Protein AF-A0A2E7HXS3-F1 (afdb_monomer)

Nearest PDB structures (foldseek):
  4v12-assembly1_A-2  TM=7.040E-01  e=3.879E-16  Mycolicibacterium smegmatis
  1s9c-assembly3_F  TM=7.378E-01  e=1.423E-14  Homo sapiens
  1s9c-assembly5_I  TM=6.557E-01  e=1.015E-14  Homo sapiens
  3oml-assembly1_A  TM=7.079E-01  e=2.511E-13  Drosophila melanogaster
  4rlu-assembly1_A  TM=7.018E-01  e=3.260E-06  Mycobacterium tuberculosis H37Rv

Radius of gyration: 27.78 Å; Cα contacts (8 Å, |Δi|>4): 735; chains: 1; bounding box: 85×46×88 Å

Mean predicted aligned error: 10.84 Å

pLDDT: mean 82.09, std 20.56, range [31.19, 98.81]

Secondary structure (DSSP, 8-state):
-PPPPPPPPPPPPP------SSS-----------S----------------B--GGG--TT-B---EEEE--HHHHHHHHHHTT---GGGS--SS-PPPBPPGGGHHHHS---HHHHHHHTT-B-GGG-SSS-----EEEEEEEE-S--BTT-EEEEEEEEEEEEEETTEEEEEEEEEEE-TT--EEEEEEEEEEEE-TT-SPPPPPP-PPPPP-SS-TTS----PPP-GGG--TTPBP--EEEE--HHHHHHHHH--SSS---S--TTT-HHHHHTSSSSS-B--HHHHHHHHHHHHHHHS-HHHHHTT-EEEEEE-S--BTT-EEEEEEEEEEEEEETTEEEEEEEEEEEETTS-EEEEEEEEEE-

Sequence (368 aa):
MPLPIVPTPTKPTFISASSFSCGKIHLIIHEPLSLCNNSTITEVFIMSSENLWHYDKVQIGQEGPEVNVAITNDNISEYADICQNYDPRYTYSSSNTKLTAMPSMALSYAPLLRWEIAKQNGFIAYEDSQTMRKQTPFAKCEVKWQNPVISGDTIRSTRKVHDKYERRGSKFVTFEVASYNQNNLPVSTYYYTCIFEYSKGQRTQREFTESPAFQNPFPPVSSTTEKLNLDHLAPGSNMLPIAISESEEIILRHNDFRLAGGKRDSNIHVDEEFAKNNIFGTAVNSGPATLSYNAQMLERNFNIENIYNGGSLLMRAITPVNAGDRINISGTLKEVSTSNNITTYTGRISGENHLGDLVCLSDFIVSV

Foldseek 3Di:
DDDDDDDDDDDDFDWDWDDDDDDFTQTDGDDPDDDDDDPPRDRPPPPPPAQEPAQVNADFFQWFDKDKFAAALVLQLLVCVLLLNPDCLSDDDPDPDKGWHQQLCCCFRFPQPVQRSQVVVPHGYLCRDPPNRDDFAWFKKKKWFAAIDIHRWMKMKIKTFHDWDDDPNWTKTWMWMWIATPVRHTGMIMITMTTSGDPPPADDADPDDDFDDDDVSDPDQPPDLDAADPPPDFFFDKADKGKDAAALVSLVSVLPRHSDDDDDPDDLQNDQVSVCNHNHNGRFHGPSSVVSNVSVSCVRHDPVRQCNNTKMKMKGFDHTHDRRWIKMKIKGWHHWDDDPNKIKTWIKIWIATPVRDTGMIMIMITID

Solvent-accessible surface area (backbone atoms only — not comparable to full-atom values): 21186 Å² total; per-residue (Å²): 13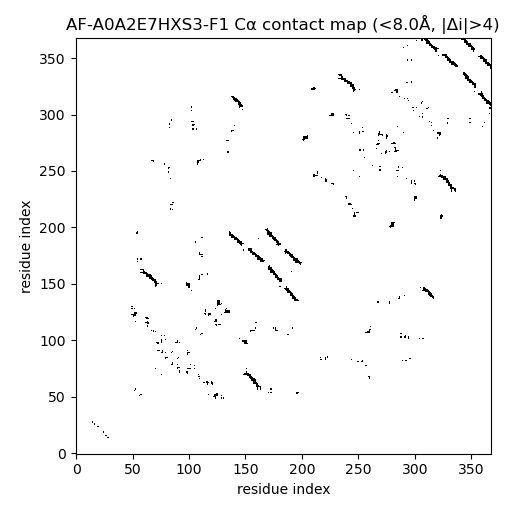6,83,83,86,83,82,86,79,83,81,80,83,85,82,84,80,86,80,86,91,71,81,100,67,82,83,82,79,82,84,75,88,85,71,97,69,97,69,87,76,80,77,83,79,79,76,74,77,75,76,54,57,52,45,72,90,70,60,50,73,68,48,43,32,72,74,45,76,24,79,39,39,54,65,62,39,27,52,50,26,56,59,65,64,48,78,56,69,77,45,53,87,57,98,58,95,70,73,32,62,50,60,82,50,48,51,58,41,54,43,52,77,59,64,51,47,23,25,45,70,70,73,22,39,27,40,74,70,37,91,87,67,57,42,85,58,49,75,42,35,38,36,41,36,26,55,33,80,52,42,37,75,38,38,30,40,21,46,34,29,32,62,44,76,50,74,56,92,77,19,33,36,40,28,29,38,34,42,28,22,38,81,83,68,48,61,26,38,40,34,39,44,27,28,35,72,42,70,63,76,65,61,50,82,61,74,81,90,56,84,51,60,79,86,51,89,80,49,86,74,48,63,86,69,83,72,58,56,70,71,94,78,64,46,61,68,39,72,52,68,62,48,54,50,74,38,24,62,67,49,34,42,47,57,70,67,63,63,68,61,79,81,90,73,98,70,48,48,48,79,26,53,74,62,5,50,76,41,56,58,40,41,44,34,51,53,63,70,58,59,45,32,54,57,41,47,45,48,53,46,40,44,60,63,69,30,40,21,56,64,7,35,41,38,40,33,64,71,38,86,48,37,45,36,37,40,33,44,37,40,36,35,32,66,40,65,49,76,56,96,91,34,38,38,42,30,33,39,38,40,28,31,33,81,84,72,48,60,29,33,44,27,42,38,40,37,40,84

Structure (mmCIF, N/CA/C/O backbone):
data_AF-A0A2E7HXS3-F1
#
_entry.id   AF-A0A2E7HXS3-F1
#
loop_
_atom_site.group_PDB
_atom_site.id
_atom_site.type_symbol
_atom_site.label_atom_id
_atom_site.label_alt_id
_atom_site.label_comp_id
_atom_site.label_asym_id
_atom_site.label_entity_id
_atom_site.label_seq_id
_atom_site.pdbx_PDB_ins_code
_atom_site.Cartn_x
_atom_site.Cartn_y
_atom_site.Cartn_z
_atom_site.occupancy
_atom_site.B_iso_or_equiv
_atom_site.auth_seq_id
_atom_site.auth_comp_id
_atom_site.auth_asym_id
_atom_site.auth_atom_id
_atom_site.pdbx_PDB_model_num
ATOM 1 N N . MET A 1 1 ? -63.326 -23.781 63.288 1.00 40.59 1 MET A N 1
ATOM 2 C CA . MET A 1 1 ? -62.248 -23.642 62.287 1.00 40.59 1 MET A CA 1
ATOM 3 C C . MET A 1 1 ? -62.543 -22.397 61.462 1.00 40.59 1 MET A C 1
ATOM 5 O O . MET A 1 1 ? -63.626 -22.359 60.889 1.00 40.59 1 MET A O 1
ATOM 9 N N . PRO A 1 2 ? -61.688 -21.361 61.475 1.00 35.81 2 PRO A N 1
ATOM 10 C CA . PRO A 1 2 ? -61.924 -20.124 60.738 1.00 35.81 2 PRO A CA 1
ATOM 11 C C . PRO A 1 2 ? -61.304 -20.163 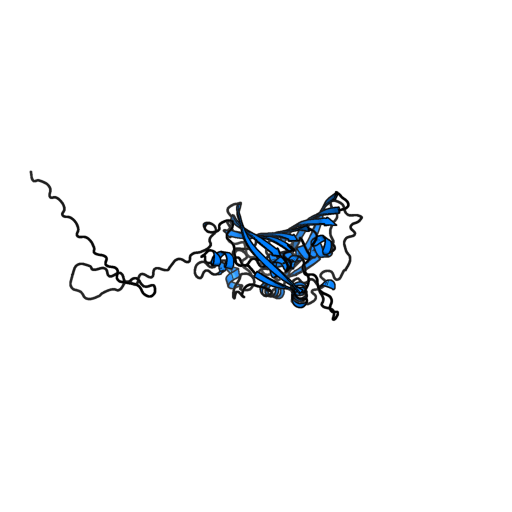59.330 1.00 35.81 2 PRO A C 1
ATOM 13 O O . PRO A 1 2 ? -60.263 -20.780 59.115 1.00 35.81 2 PRO A O 1
ATOM 16 N N . LEU A 1 3 ? -61.983 -19.507 58.385 1.00 35.69 3 LEU A N 1
ATOM 17 C CA . LEU A 1 3 ? -61.595 -19.327 56.980 1.00 35.69 3 LEU A CA 1
ATOM 18 C C . LEU A 1 3 ? -60.363 -18.403 56.838 1.00 35.69 3 LEU A C 1
ATOM 20 O O . LEU A 1 3 ? -60.262 -17.442 57.606 1.00 35.69 3 LEU A O 1
ATOM 24 N N . PRO A 1 4 ? -59.464 -18.612 55.853 1.00 37.16 4 PRO A N 1
ATOM 25 C CA . PRO A 1 4 ? -58.349 -17.704 55.602 1.00 37.16 4 PRO A CA 1
ATOM 26 C C . PRO A 1 4 ? -58.767 -16.480 54.776 1.00 37.16 4 PRO A C 1
ATOM 28 O O . PRO A 1 4 ? -59.542 -16.567 53.824 1.00 37.16 4 PRO A O 1
ATOM 31 N N . ILE A 1 5 ? -58.196 -15.344 55.168 1.00 42.00 5 ILE A N 1
ATOM 32 C CA . ILE A 1 5 ? -58.382 -13.997 54.628 1.00 42.00 5 ILE A CA 1
ATOM 33 C C . ILE A 1 5 ? -57.650 -13.855 53.282 1.00 42.00 5 ILE A C 1
ATOM 35 O O . ILE A 1 5 ? -56.490 -14.240 53.149 1.00 42.00 5 ILE A O 1
ATOM 39 N N . VAL A 1 6 ? -58.338 -13.275 52.297 1.00 37.19 6 VAL A N 1
ATOM 40 C CA . VAL A 1 6 ? -57.821 -12.909 50.966 1.00 37.19 6 VAL A CA 1
ATOM 41 C C . VAL A 1 6 ? -56.951 -11.642 51.073 1.00 37.19 6 VAL A C 1
ATOM 43 O O . VAL A 1 6 ? -57.390 -10.687 51.717 1.00 37.19 6 VAL A O 1
ATOM 46 N N . PRO A 1 7 ? -55.760 -11.568 50.445 1.00 35.31 7 PRO A N 1
ATOM 47 C CA . PRO A 1 7 ? -54.982 -10.335 50.397 1.00 35.31 7 PRO A CA 1
ATOM 48 C C . PRO A 1 7 ? -55.584 -9.333 49.401 1.00 35.31 7 PRO A C 1
ATOM 50 O O . PRO A 1 7 ? -55.913 -9.668 48.263 1.00 35.31 7 PRO A O 1
ATOM 53 N N . THR A 1 8 ? -55.724 -8.088 49.849 1.00 37.06 8 THR A N 1
ATOM 54 C CA . THR A 1 8 ? -56.161 -6.927 49.066 1.00 37.06 8 THR A CA 1
ATOM 55 C C . THR A 1 8 ? -55.119 -6.516 48.012 1.00 37.06 8 THR A C 1
ATOM 57 O O . THR A 1 8 ? -53.919 -6.662 48.244 1.00 37.06 8 THR A O 1
ATOM 60 N N . PRO A 1 9 ? -55.546 -5.969 46.856 1.00 34.16 9 PRO A N 1
ATOM 61 C CA . PRO A 1 9 ? -54.642 -5.591 45.774 1.00 34.16 9 PRO A CA 1
ATOM 62 C C . PRO A 1 9 ? -53.833 -4.333 46.121 1.00 34.16 9 PRO A C 1
ATOM 64 O O . PRO A 1 9 ? -54.366 -3.341 46.626 1.00 34.16 9 PRO A O 1
ATOM 67 N N . THR A 1 10 ? -52.538 -4.363 45.811 1.00 39.75 10 THR A N 1
ATOM 68 C CA . THR A 1 10 ? -51.634 -3.209 45.831 1.00 39.75 10 THR A CA 1
ATOM 69 C C . THR A 1 10 ? -52.093 -2.153 44.820 1.00 39.75 10 THR A C 1
ATOM 71 O O . THR A 1 10 ? -52.401 -2.459 43.669 1.00 39.75 10 THR A O 1
ATOM 74 N N . LYS A 1 11 ? -52.169 -0.889 45.262 1.00 35.44 11 LYS A N 1
ATOM 75 C CA . LYS A 1 11 ? -52.510 0.260 44.405 1.00 35.44 11 LYS A CA 1
ATOM 76 C C . LYS A 1 11 ? -51.459 0.444 43.294 1.00 35.44 11 LYS A C 1
ATOM 78 O O . LYS A 1 11 ? -50.277 0.241 43.561 1.00 35.44 11 LYS A O 1
ATOM 83 N N . PRO A 1 12 ? -51.858 0.879 42.085 1.00 31.19 12 PRO A N 1
ATOM 84 C CA . PRO A 1 12 ? -50.928 1.122 40.989 1.00 31.19 12 PRO A CA 1
ATOM 85 C C . PRO A 1 12 ? -50.092 2.385 41.236 1.00 31.19 12 PRO A C 1
ATOM 87 O O . PRO A 1 12 ? -50.622 3.437 41.601 1.00 31.19 12 PRO A O 1
ATOM 90 N N . THR A 1 13 ? -48.785 2.284 41.001 1.00 39.59 13 THR A N 1
ATOM 91 C CA . THR A 1 13 ? -47.864 3.422 40.915 1.00 39.59 13 THR A CA 1
ATOM 92 C C . THR A 1 13 ? -48.173 4.206 39.640 1.00 39.59 13 THR A C 1
ATOM 94 O O . THR A 1 13 ? -48.056 3.671 38.539 1.00 39.59 13 THR A O 1
ATOM 97 N N . PHE A 1 14 ? -48.586 5.467 39.768 1.00 34.38 14 PHE A N 1
ATOM 98 C CA . PHE A 1 14 ? -48.772 6.349 38.616 1.00 34.38 14 PHE A CA 1
ATOM 99 C C . PHE A 1 14 ? -47.419 6.924 38.185 1.00 34.38 14 PHE A C 1
ATOM 101 O O . PHE A 1 14 ? -46.774 7.638 38.947 1.00 34.38 14 PHE A O 1
ATOM 108 N N . ILE A 1 15 ? -47.006 6.622 36.953 1.00 39.41 15 ILE A N 1
ATOM 109 C CA . ILE A 1 15 ? -45.881 7.275 36.277 1.00 39.41 15 ILE A CA 1
ATOM 110 C C . ILE A 1 15 ? -46.490 8.277 35.297 1.00 39.41 15 ILE A C 1
ATOM 112 O O . ILE A 1 15 ? -47.120 7.873 34.321 1.00 39.41 15 ILE A O 1
ATOM 116 N N . SER A 1 16 ? -46.326 9.576 35.542 1.00 35.50 16 SER A N 1
ATOM 117 C CA . SER A 1 16 ? -46.636 10.606 34.546 1.00 35.50 16 SER A CA 1
ATOM 118 C C . SER A 1 16 ? -45.334 11.164 33.984 1.00 35.50 16 SER A C 1
ATOM 120 O O . SER A 1 16 ? -44.533 11.727 34.726 1.00 35.50 16 SER A O 1
ATOM 122 N N . ALA A 1 17 ? -45.130 11.028 32.675 1.00 36.06 17 ALA A N 1
ATOM 123 C CA . ALA A 1 17 ? -44.043 11.692 31.965 1.00 36.06 17 ALA A CA 1
ATOM 124 C C . ALA A 1 17 ? -44.552 13.023 31.388 1.00 36.06 17 ALA A C 1
ATOM 126 O O . ALA A 1 17 ? -45.549 13.039 30.664 1.00 36.06 17 ALA A O 1
ATOM 127 N N . SER A 1 18 ? -43.863 14.126 31.683 1.00 34.56 18 SER A N 1
ATOM 128 C CA . SER A 1 18 ? -44.070 15.418 31.018 1.00 34.56 18 SER A CA 1
ATOM 129 C C . SER A 1 18 ? -42.871 15.773 30.131 1.00 34.56 18 SER A C 1
ATOM 131 O O . SER A 1 18 ? -41.755 15.318 30.360 1.00 34.56 18 SER A O 1
ATOM 133 N N . SER A 1 19 ? -43.151 16.544 29.082 1.00 34.22 19 SER A N 1
ATOM 134 C CA . SER A 1 19 ? -42.438 16.668 27.803 1.00 34.22 19 SER A CA 1
ATOM 135 C C . SER A 1 19 ? -40.986 17.179 27.794 1.00 34.22 19 SER A C 1
ATOM 137 O O . SER A 1 19 ? -40.519 17.870 28.692 1.00 34.22 19 SER A O 1
ATOM 139 N N . PHE A 1 20 ? -40.346 16.869 26.660 1.00 45.34 20 PHE A N 1
ATOM 140 C CA . PHE A 1 20 ? -38.962 17.066 26.224 1.00 45.34 20 PHE A CA 1
ATOM 141 C C . PHE A 1 20 ? -38.471 18.521 26.108 1.00 45.34 20 PHE A C 1
ATOM 143 O O . PHE A 1 20 ? -39.049 19.318 25.374 1.00 45.34 20 PHE A O 1
ATOM 150 N N . SER A 1 21 ? -37.276 18.783 26.650 1.00 33.00 21 SER A N 1
ATOM 151 C CA . SER A 1 21 ? -36.180 19.437 25.916 1.00 33.00 21 SER A CA 1
ATOM 152 C C . SER A 1 21 ? -34.837 19.092 26.585 1.00 33.00 21 SER A C 1
ATOM 154 O O . SER A 1 21 ? -34.757 19.049 27.808 1.00 33.00 21 SER A O 1
ATOM 156 N N . CYS A 1 22 ? -33.801 18.827 25.784 1.00 37.03 22 CYS A N 1
ATOM 157 C CA . CYS A 1 22 ? -32.411 18.613 26.215 1.00 37.03 22 CYS A CA 1
ATOM 158 C C . CYS A 1 22 ? -32.168 17.451 27.207 1.00 37.03 22 CYS A C 1
ATOM 160 O O . CYS A 1 22 ? -31.890 17.677 28.378 1.00 37.03 22 CYS A O 1
ATOM 162 N N . GLY A 1 23 ? -32.241 16.200 26.729 1.00 36.00 23 GLY A N 1
ATOM 163 C CA . GLY A 1 23 ? -31.529 15.036 27.298 1.00 36.00 23 GLY A CA 1
ATOM 164 C C . GLY A 1 23 ? -31.772 14.627 28.763 1.00 36.00 23 GLY A C 1
ATOM 165 O O . GLY A 1 23 ? -31.224 13.615 29.188 1.00 36.00 23 GLY A O 1
ATOM 166 N N . LYS A 1 24 ? -32.577 15.354 29.542 1.00 35.50 24 LYS A N 1
ATOM 167 C CA . LYS A 1 24 ? -32.881 15.059 30.945 1.00 35.50 24 LYS A CA 1
ATOM 168 C C . LYS A 1 24 ? -34.311 14.546 31.065 1.00 35.50 24 LYS A C 1
ATOM 170 O O . LYS A 1 24 ? -35.262 15.256 30.751 1.00 35.50 24 LYS A O 1
ATOM 175 N N . ILE A 1 25 ? -34.464 13.312 31.540 1.00 41.56 25 ILE A N 1
ATOM 176 C CA . ILE A 1 25 ? -35.756 12.780 31.982 1.00 41.56 25 ILE A CA 1
ATOM 177 C C . ILE A 1 25 ? -35.842 13.014 33.489 1.00 41.56 25 ILE A C 1
ATOM 179 O O . ILE A 1 25 ? -35.049 12.465 34.252 1.00 41.56 25 ILE A O 1
ATOM 183 N N . HIS A 1 26 ? -36.798 13.830 33.927 1.00 40.25 26 HIS A N 1
ATOM 184 C CA . HIS A 1 26 ? -37.120 13.969 35.344 1.00 40.25 26 HIS A CA 1
ATOM 185 C C . HIS A 1 26 ? -38.140 12.897 35.736 1.00 40.25 26 HIS A C 1
ATOM 187 O O . HIS A 1 26 ? -39.319 12.994 35.406 1.00 40.25 26 HIS A O 1
ATOM 193 N N . LEU A 1 27 ? -37.676 11.856 36.427 1.00 39.38 27 LEU A N 1
ATOM 194 C CA . LEU A 1 27 ? -38.540 10.876 37.081 1.00 39.38 27 LEU A CA 1
ATOM 195 C C . LEU A 1 27 ? -38.911 11.402 38.470 1.00 39.38 27 LEU A C 1
ATOM 197 O O . LEU A 1 27 ? -38.061 11.485 39.353 1.00 39.38 27 LEU A O 1
ATOM 201 N N . ILE A 1 28 ? -40.180 11.764 38.658 1.00 43.31 28 ILE A N 1
ATOM 202 C CA . ILE A 1 28 ? -40.734 12.105 39.972 1.00 43.31 28 ILE A CA 1
ATOM 203 C C . ILE A 1 28 ? -41.373 10.835 40.537 1.00 43.31 28 ILE A C 1
ATOM 205 O O . ILE A 1 28 ? -42.396 10.373 40.036 1.00 43.31 28 ILE A O 1
ATOM 209 N N . ILE A 1 29 ? -40.756 10.255 41.565 1.00 42.59 29 ILE A N 1
ATOM 210 C CA . ILE A 1 29 ? -41.321 9.127 42.311 1.00 42.59 29 ILE A CA 1
ATOM 211 C C . ILE A 1 29 ? -42.082 9.710 43.505 1.00 42.59 29 ILE A C 1
ATOM 213 O O . ILE A 1 29 ? -41.482 10.314 44.392 1.00 42.59 29 ILE A O 1
ATOM 217 N N . HIS A 1 30 ? -43.406 9.559 43.525 1.00 35.97 30 HIS A N 1
ATOM 218 C CA . HIS A 1 30 ? -44.221 9.926 44.683 1.00 35.97 30 HIS A CA 1
ATOM 219 C C . HIS A 1 30 ? -44.299 8.746 45.656 1.00 35.97 30 HIS A C 1
ATOM 221 O O . HIS A 1 30 ? -45.044 7.795 45.418 1.00 35.97 30 HIS A O 1
ATOM 227 N N . GLU A 1 31 ? -43.557 8.807 46.762 1.00 35.00 31 GLU A N 1
ATOM 228 C CA . GLU A 1 31 ? -43.819 7.934 47.910 1.00 35.00 31 GLU A CA 1
ATOM 229 C C . GLU A 1 31 ? -45.026 8.441 48.723 1.00 35.00 31 GLU A C 1
ATOM 231 O O . GLU A 1 31 ? -45.253 9.654 48.820 1.00 35.00 31 GLU A O 1
ATOM 236 N N . PRO A 1 32 ? -45.837 7.544 49.314 1.00 34.69 32 PRO A N 1
ATOM 237 C CA . PRO A 1 32 ? -46.983 7.943 50.113 1.00 34.69 32 PRO A CA 1
ATOM 238 C C . PRO A 1 32 ? -46.535 8.548 51.454 1.00 34.69 32 PRO A C 1
ATOM 240 O O . PRO A 1 32 ? -46.142 7.837 52.371 1.00 34.69 32 PRO A O 1
ATOM 243 N N . LEU A 1 33 ? -46.631 9.880 51.528 1.00 40.59 33 LEU A N 1
ATOM 244 C CA . LEU A 1 33 ? -46.766 10.749 52.708 1.00 40.59 33 LEU A CA 1
ATOM 245 C C . LEU A 1 33 ? -46.368 10.131 54.066 1.00 40.59 33 LEU A C 1
ATOM 247 O O . LEU A 1 33 ? -47.213 9.643 54.816 1.00 40.59 33 LEU A O 1
ATOM 251 N N . SER A 1 34 ? -45.103 10.315 54.449 1.00 34.53 34 SER A N 1
ATOM 252 C CA . SER A 1 34 ? -44.744 10.533 55.852 1.00 34.53 34 SER A CA 1
ATOM 253 C C . SER A 1 34 ? -43.893 11.801 55.956 1.00 34.53 34 SER A C 1
ATOM 255 O O . SER A 1 34 ? -43.045 12.075 55.109 1.00 34.53 34 SER A O 1
ATOM 257 N N . LEU A 1 35 ? -44.227 12.632 56.939 1.00 39.34 35 LEU A N 1
ATOM 258 C CA . LEU A 1 35 ? -43.672 13.958 57.184 1.00 39.34 35 LEU A CA 1
ATOM 259 C C . LEU A 1 35 ? -42.157 13.896 57.414 1.00 39.34 35 LEU A C 1
ATOM 261 O O . LEU A 1 35 ? -41.735 13.568 58.513 1.00 39.34 35 LEU A O 1
ATOM 265 N N . CYS A 1 36 ? -41.373 14.260 56.400 1.00 33.09 36 CYS A N 1
ATOM 266 C CA . CYS A 1 36 ? -40.042 14.859 56.516 1.00 33.09 36 CYS A CA 1
ATOM 267 C C . CYS A 1 36 ? -39.650 15.419 55.140 1.00 33.09 36 CYS A C 1
ATOM 269 O O . CYS A 1 36 ? -39.460 14.675 54.181 1.00 33.09 36 CYS A O 1
ATOM 271 N N . ASN A 1 37 ? -39.558 16.746 55.033 1.00 42.72 37 ASN A N 1
ATOM 272 C CA . ASN A 1 37 ? -39.066 17.432 53.841 1.00 42.72 37 ASN A CA 1
ATOM 273 C C . ASN A 1 37 ? -37.595 17.070 53.610 1.00 42.72 37 ASN A C 1
ATOM 275 O O . ASN A 1 37 ? -36.734 17.570 54.326 1.00 42.72 37 ASN A O 1
ATOM 279 N N . ASN A 1 38 ? -37.321 16.242 52.605 1.00 35.75 38 ASN A N 1
ATOM 280 C CA . ASN A 1 38 ? -36.080 16.270 51.835 1.00 35.75 38 ASN A CA 1
ATOM 281 C C . ASN A 1 38 ? -36.299 15.512 50.524 1.00 35.75 38 ASN A C 1
ATOM 283 O O . ASN A 1 38 ? -36.107 14.302 50.439 1.00 35.75 38 ASN A O 1
ATOM 287 N N . SER A 1 39 ? -36.712 16.236 49.486 1.00 39.28 39 SER A N 1
ATOM 288 C CA . SER A 1 39 ? -36.775 15.720 48.120 1.00 39.28 39 SER A CA 1
ATOM 289 C C . SER A 1 39 ? -35.350 15.443 47.638 1.00 39.28 39 SER A C 1
ATOM 291 O O . SER A 1 39 ? -34.652 16.349 47.188 1.00 39.28 39 SER A O 1
ATOM 293 N N . THR A 1 40 ? -34.875 14.205 47.769 1.00 38.62 40 THR A N 1
ATOM 294 C CA . THR A 1 40 ? -33.602 13.802 47.166 1.00 38.62 40 THR A CA 1
ATOM 295 C C . THR A 1 40 ? -33.832 13.609 45.670 1.00 38.62 40 THR A C 1
ATOM 297 O O . THR A 1 40 ? -34.415 12.617 45.244 1.00 38.62 40 THR A O 1
ATOM 300 N N . ILE A 1 41 ? -33.414 14.585 44.862 1.00 45.78 41 ILE A N 1
ATOM 301 C CA . ILE A 1 41 ? -33.366 14.436 43.406 1.00 45.78 41 ILE A CA 1
ATOM 302 C C . ILE A 1 41 ? -32.218 13.475 43.101 1.00 45.78 41 ILE A C 1
ATOM 304 O O . ILE A 1 41 ? -31.049 13.847 43.174 1.00 45.78 41 ILE A O 1
ATOM 308 N N . THR A 1 42 ? -32.537 12.222 42.790 1.00 40.34 42 THR A N 1
ATOM 309 C CA . THR A 1 42 ? -31.560 11.286 42.233 1.00 40.34 42 THR A CA 1
ATOM 310 C C . THR A 1 42 ? -31.440 11.580 40.738 1.00 40.34 42 THR A C 1
ATOM 312 O O . THR A 1 42 ? -32.285 11.164 39.947 1.00 40.34 42 THR A O 1
ATOM 315 N N . GLU A 1 43 ? -30.420 12.341 40.331 1.00 41.44 43 GLU A N 1
ATOM 316 C CA . GLU A 1 43 ? -30.063 12.452 38.912 1.00 41.44 43 GLU A CA 1
ATOM 317 C C . GLU A 1 43 ? -29.525 11.092 38.442 1.00 41.44 43 GLU A C 1
ATOM 319 O O . GLU A 1 43 ? -28.368 10.741 38.665 1.00 41.44 43 GLU A O 1
ATOM 324 N N . VAL A 1 44 ? -30.378 10.296 37.795 1.00 44.59 44 VAL A N 1
ATOM 325 C CA . VAL A 1 44 ? -29.938 9.117 37.046 1.00 44.59 44 VAL A CA 1
ATOM 326 C C . VAL A 1 44 ? -29.317 9.621 35.746 1.00 44.59 44 VAL A C 1
ATOM 328 O O . VAL A 1 44 ? -30.020 9.908 34.776 1.00 44.59 44 VAL A O 1
ATOM 331 N N . PHE A 1 45 ? -27.991 9.757 35.724 1.00 41.59 45 PHE A N 1
ATOM 332 C CA . PHE A 1 45 ? -27.247 9.932 34.481 1.00 41.59 45 PHE A CA 1
ATOM 333 C C . PHE A 1 45 ? -27.358 8.635 33.673 1.00 41.59 45 PHE A C 1
ATOM 335 O O . PHE A 1 45 ? -26.615 7.679 33.889 1.00 41.59 45 PHE A O 1
ATOM 342 N N . ILE A 1 46 ? -28.300 8.587 32.731 1.00 46.69 46 ILE A N 1
ATOM 343 C CA . ILE A 1 46 ? -28.259 7.588 31.666 1.00 46.69 46 ILE A CA 1
ATOM 344 C C . ILE A 1 46 ? -27.110 8.018 30.757 1.00 46.69 46 ILE A C 1
ATOM 346 O O . ILE A 1 46 ? -27.286 8.856 29.874 1.00 46.69 46 ILE A O 1
ATOM 350 N N . MET A 1 47 ? -25.910 7.485 30.999 1.00 48.47 47 MET A N 1
ATOM 351 C CA . MET A 1 47 ? -24.849 7.533 29.999 1.00 48.47 47 MET A CA 1
ATOM 352 C C . MET A 1 47 ? -25.401 6.860 28.743 1.00 48.47 47 MET A C 1
ATOM 354 O O . MET A 1 47 ? -25.602 5.646 28.727 1.00 48.47 47 MET A O 1
ATOM 358 N N . SER A 1 48 ? -25.695 7.637 27.700 1.00 57.34 48 SER A N 1
ATOM 359 C CA . SER A 1 48 ? -26.003 7.061 26.397 1.00 57.34 48 SER A CA 1
ATOM 360 C C . SER A 1 48 ? -24.773 6.272 25.958 1.00 57.34 48 SER A C 1
ATOM 362 O O . SER A 1 48 ? -23.727 6.865 25.692 1.00 57.34 48 SER A O 1
ATOM 364 N N . SER A 1 49 ? -24.870 4.944 25.932 1.00 79.12 49 SER A N 1
ATOM 365 C CA . SER A 1 49 ? -23.789 4.101 25.429 1.00 79.12 49 SER A CA 1
ATOM 366 C C . SER A 1 49 ? -23.511 4.488 23.979 1.00 79.12 49 SER A C 1
ATOM 368 O O . SER A 1 49 ? -24.432 4.463 23.157 1.00 79.12 49 SER A O 1
ATOM 370 N N . GLU A 1 50 ? -22.269 4.859 23.670 1.00 89.00 50 GLU A N 1
ATOM 371 C CA . GLU A 1 50 ? -21.839 5.157 22.303 1.00 89.00 50 GLU A CA 1
ATOM 372 C C . GLU A 1 50 ? -22.256 4.014 21.361 1.00 89.00 50 GLU A C 1
ATOM 374 O O . GLU A 1 50 ? -22.073 2.836 21.683 1.00 89.00 50 GLU A O 1
ATOM 379 N N . ASN A 1 51 ? -22.816 4.337 20.188 1.00 93.88 51 ASN A N 1
ATOM 380 C CA . ASN A 1 51 ? -23.171 3.324 19.189 1.00 93.88 51 ASN A CA 1
ATOM 381 C C . ASN A 1 51 ? -21.907 2.847 18.459 1.00 93.88 51 ASN A C 1
ATOM 383 O O . ASN A 1 51 ? -21.643 3.223 17.318 1.00 93.88 51 ASN A O 1
ATOM 387 N N . LEU A 1 52 ? -21.077 2.076 19.156 1.00 93.62 52 LEU A N 1
ATOM 388 C CA . LEU A 1 52 ? -19.759 1.679 18.678 1.00 93.62 52 LEU A CA 1
ATOM 389 C C . LEU A 1 52 ? -19.838 0.697 17.516 1.00 93.62 52 LEU A C 1
ATOM 391 O O . LEU A 1 52 ? -20.568 -0.297 17.564 1.00 93.62 52 LEU A O 1
ATOM 395 N N . TRP A 1 53 ? -18.976 0.911 16.527 1.00 95.31 53 TRP A N 1
ATOM 396 C CA . TRP A 1 53 ? -18.775 0.014 15.396 1.00 95.31 53 TRP A CA 1
ATOM 397 C C . TRP A 1 53 ? -17.872 -1.170 15.770 1.00 95.31 53 TRP A C 1
ATOM 399 O O . TRP A 1 53 ? -16.779 -1.362 15.237 1.00 95.31 53 TRP A O 1
ATOM 409 N N . HIS A 1 54 ? -18.317 -1.952 16.753 1.00 93.06 54 HIS A N 1
ATOM 410 C CA . HIS A 1 54 ? -17.667 -3.200 17.137 1.00 93.06 54 HIS A CA 1
ATOM 411 C C . HIS A 1 54 ? -17.873 -4.271 16.069 1.00 93.06 54 HIS A C 1
ATOM 413 O O . HIS A 1 54 ? -18.744 -4.141 15.20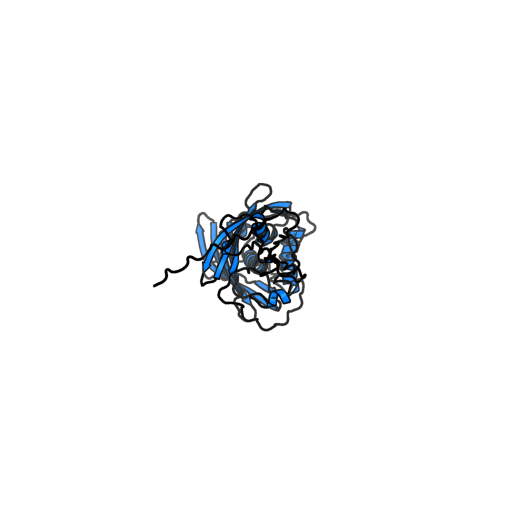6 1.00 93.06 54 HIS A O 1
ATOM 419 N N . TYR A 1 55 ? -17.082 -5.346 16.140 1.00 94.56 55 TYR A N 1
ATOM 420 C CA . TYR A 1 55 ? -17.050 -6.372 15.102 1.00 94.56 55 TYR A CA 1
ATOM 421 C C . TYR A 1 55 ? -18.450 -6.855 14.711 1.00 94.56 55 TYR A C 1
ATOM 423 O O . TYR A 1 55 ? -18.754 -6.906 13.527 1.00 94.56 55 TYR A O 1
ATOM 431 N N . ASP A 1 56 ? -19.345 -7.118 15.662 1.00 95.12 56 ASP A N 1
ATOM 432 C CA . ASP A 1 56 ? -20.693 -7.632 15.376 1.00 95.12 56 ASP A CA 1
ATOM 433 C C . ASP A 1 56 ? -21.592 -6.644 14.608 1.00 95.12 56 ASP A C 1
ATOM 435 O O . ASP A 1 56 ? -22.491 -7.078 13.889 1.00 95.12 56 ASP A O 1
ATOM 439 N N . LYS A 1 57 ? -21.320 -5.334 14.681 1.00 96.19 57 LYS A N 1
ATOM 440 C CA . LYS A 1 57 ? -22.032 -4.282 13.925 1.00 96.19 57 LYS A CA 1
ATOM 441 C C . LYS A 1 57 ? -21.456 -4.025 12.537 1.00 96.19 57 LYS A C 1
ATOM 443 O O . LYS A 1 57 ? -22.117 -3.395 11.712 1.00 96.19 57 LYS A O 1
ATOM 448 N N . VAL A 1 58 ? -20.248 -4.514 12.271 1.00 97.62 58 VAL A N 1
ATOM 449 C CA . VAL A 1 58 ? -19.659 -4.476 10.934 1.00 97.62 58 VAL A CA 1
ATOM 450 C C . VAL A 1 58 ? -20.423 -5.438 10.031 1.00 97.62 58 VAL A C 1
ATOM 452 O O . VAL A 1 58 ? -20.536 -6.632 10.335 1.00 97.62 58 VAL A O 1
ATOM 455 N N . GLN A 1 59 ? -20.913 -4.925 8.909 1.00 98.06 59 GLN A N 1
ATOM 456 C CA . GLN A 1 59 ? -21.622 -5.687 7.886 1.00 98.06 59 GLN A CA 1
ATOM 457 C C . GLN A 1 59 ? -20.928 -5.515 6.537 1.00 98.06 59 GLN A C 1
ATOM 459 O O . GLN A 1 59 ? -20.520 -4.410 6.179 1.00 98.06 59 GLN A O 1
ATOM 464 N N . ILE A 1 60 ? -20.801 -6.615 5.792 1.00 98.62 60 ILE A N 1
ATOM 465 C CA . ILE A 1 60 ? -20.303 -6.588 4.413 1.00 98.62 60 ILE A CA 1
ATOM 466 C C . ILE A 1 60 ? -21.201 -5.663 3.589 1.00 98.62 60 ILE A C 1
ATOM 468 O O . ILE A 1 60 ? -22.424 -5.712 3.708 1.00 98.62 60 ILE A O 1
ATOM 472 N N . GLY A 1 61 ? -20.580 -4.809 2.778 1.00 98.38 61 GLY A N 1
ATOM 473 C CA . GLY A 1 61 ? -21.265 -3.810 1.966 1.00 98.38 61 GLY A CA 1
ATOM 474 C C . GLY A 1 61 ? -21.499 -2.464 2.651 1.00 98.38 61 GLY A C 1
ATOM 475 O O . GLY A 1 61 ? -21.967 -1.559 1.980 1.00 98.38 61 GLY A O 1
ATOM 476 N N . GLN A 1 62 ? -21.157 -2.273 3.933 1.00 98.62 62 GLN A N 1
ATOM 477 C CA . GLN A 1 62 ? -21.166 -0.928 4.528 1.00 98.62 62 GLN A CA 1
ATOM 478 C C . GLN A 1 62 ? -20.150 -0.032 3.813 1.00 98.62 62 GLN A C 1
ATOM 480 O O . GLN A 1 62 ? -18.962 -0.362 3.763 1.00 98.62 62 GLN A O 1
ATOM 485 N N . GLU A 1 63 ? -20.618 1.093 3.278 1.00 98.25 63 GLU A N 1
ATOM 486 C CA . GLU A 1 63 ? -19.823 2.014 2.459 1.00 98.25 63 GLU A CA 1
ATOM 487 C C . GLU A 1 63 ? -19.521 3.316 3.203 1.00 98.25 63 GLU A C 1
ATOM 489 O O . GLU A 1 63 ? -20.273 3.739 4.085 1.00 98.25 63 GLU A O 1
ATOM 494 N N . GLY A 1 64 ? -18.398 3.934 2.850 1.00 96.81 64 GLY A N 1
ATOM 495 C CA . GLY A 1 64 ? -18.054 5.296 3.255 1.00 96.81 64 GLY A CA 1
ATOM 496 C C . GLY A 1 64 ? -18.190 6.279 2.091 1.00 96.81 64 GLY A C 1
ATOM 497 O O . GLY A 1 64 ? -18.447 5.866 0.958 1.00 96.81 64 GLY A O 1
ATOM 498 N N . PRO A 1 65 ? -17.962 7.576 2.339 1.00 96.12 65 PRO A N 1
ATOM 499 C CA . PRO A 1 65 ? -18.133 8.602 1.326 1.00 96.12 65 PRO A CA 1
ATOM 500 C C . PRO A 1 65 ? -17.069 8.472 0.234 1.00 96.12 65 PRO A C 1
ATOM 502 O O . PRO A 1 65 ? -15.984 7.915 0.442 1.00 96.12 65 PRO A O 1
ATOM 505 N N . GLU A 1 66 ? -17.362 9.007 -0.947 1.00 96.88 66 GLU A N 1
ATOM 506 C CA . GLU A 1 66 ? -16.347 9.165 -1.984 1.00 96.88 66 GLU A CA 1
ATOM 507 C C . GLU A 1 66 ? -15.310 10.222 -1.589 1.00 96.88 66 GLU A C 1
ATOM 509 O O . GLU A 1 66 ? -15.587 11.160 -0.843 1.00 96.88 66 GLU A O 1
ATOM 514 N N . VAL A 1 67 ? -14.098 10.071 -2.118 1.00 97.00 67 VAL A N 1
ATOM 515 C CA . VAL A 1 67 ? -12.995 11.018 -1.927 1.00 97.00 67 VAL A CA 1
ATOM 516 C C . VAL A 1 67 ? -12.376 11.293 -3.280 1.00 97.00 67 VAL A C 1
ATOM 518 O O . VAL A 1 67 ? -12.111 10.355 -4.030 1.00 97.00 67 VAL A O 1
ATOM 521 N N . ASN A 1 68 ? -12.117 12.568 -3.550 1.00 97.88 68 ASN A N 1
ATOM 522 C CA . ASN A 1 68 ? -11.427 13.034 -4.742 1.00 97.88 68 ASN A CA 1
ATOM 523 C C . ASN A 1 68 ? -10.104 13.679 -4.326 1.00 97.88 68 ASN A C 1
ATOM 525 O O . ASN A 1 68 ? -10.095 14.535 -3.441 1.00 97.88 68 ASN A O 1
ATOM 529 N N . VAL A 1 69 ? -9.005 13.274 -4.957 1.00 98.44 69 VAL A N 1
ATOM 530 C CA . VAL A 1 69 ? -7.656 13.788 -4.688 1.00 98.44 69 VAL A CA 1
ATOM 531 C C . VAL A 1 69 ? -7.013 14.229 -5.995 1.00 98.44 69 VAL A C 1
ATOM 533 O O . VAL A 1 69 ? -6.929 13.444 -6.936 1.00 98.44 69 VAL A O 1
ATOM 536 N N . ALA A 1 70 ? -6.529 15.470 -6.049 1.00 98.31 70 ALA A N 1
ATOM 537 C CA . ALA A 1 70 ? -5.702 15.946 -7.153 1.00 98.31 70 ALA A CA 1
ATOM 538 C C . ALA A 1 70 ? -4.247 15.490 -6.965 1.00 98.31 70 ALA A C 1
ATOM 540 O O . ALA A 1 70 ? -3.659 15.672 -5.897 1.00 98.31 70 ALA A O 1
ATOM 541 N N . ILE A 1 71 ? -3.654 14.915 -8.008 1.00 98.38 71 ILE A N 1
ATOM 542 C CA . ILE A 1 71 ? -2.271 14.434 -8.006 1.00 98.38 71 ILE A CA 1
ATOM 543 C C . ILE A 1 71 ? -1.373 15.505 -8.616 1.00 98.38 71 ILE A C 1
ATOM 545 O O . ILE A 1 71 ? -1.670 16.048 -9.678 1.00 98.38 71 ILE A O 1
ATOM 549 N N . THR A 1 72 ? -0.263 15.817 -7.961 1.00 96.69 72 THR A N 1
ATOM 550 C CA . THR A 1 72 ? 0.676 16.868 -8.360 1.00 96.69 72 THR A CA 1
ATOM 551 C C . THR A 1 72 ? 2.096 16.322 -8.326 1.00 96.69 72 THR A C 1
ATOM 553 O O . THR A 1 72 ? 2.372 15.303 -7.700 1.00 96.69 72 THR A O 1
ATOM 556 N N . ASN A 1 73 ? 3.025 16.993 -9.004 1.00 95.50 73 ASN A N 1
ATOM 557 C CA . ASN A 1 73 ? 4.435 16.622 -8.890 1.00 95.50 73 ASN A CA 1
ATOM 558 C C . ASN A 1 73 ? 4.930 16.741 -7.441 1.00 95.50 73 ASN A C 1
ATOM 560 O O . ASN A 1 73 ? 5.675 15.873 -6.990 1.00 95.50 73 ASN A O 1
ATOM 564 N N . ASP A 1 74 ? 4.467 17.760 -6.709 1.00 94.81 74 ASP A N 1
ATOM 565 C CA . ASP A 1 74 ? 4.845 17.987 -5.312 1.00 94.81 74 ASP A CA 1
ATOM 566 C C . ASP A 1 74 ? 4.421 16.819 -4.424 1.00 94.81 74 ASP A C 1
ATOM 568 O O . ASP A 1 74 ? 5.251 16.279 -3.701 1.00 94.81 74 ASP A O 1
ATOM 572 N N . ASN A 1 75 ? 3.168 16.356 -4.529 1.00 96.00 75 ASN A N 1
ATOM 573 C CA . ASN A 1 75 ? 2.715 15.249 -3.689 1.00 96.00 75 ASN A CA 1
ATOM 574 C C . ASN A 1 75 ? 3.359 13.905 -4.052 1.00 96.00 75 ASN A C 1
ATOM 576 O O . ASN A 1 75 ? 3.567 13.084 -3.162 1.00 96.00 75 ASN A O 1
ATOM 580 N N . ILE A 1 76 ? 3.721 13.682 -5.320 1.00 96.94 76 ILE A N 1
ATOM 581 C CA . ILE A 1 76 ? 4.495 12.500 -5.722 1.00 96.94 76 ILE A CA 1
ATOM 582 C C . ILE A 1 76 ? 5.915 12.566 -5.144 1.00 96.94 76 ILE A C 1
ATOM 584 O O . ILE A 1 76 ? 6.383 11.584 -4.569 1.00 96.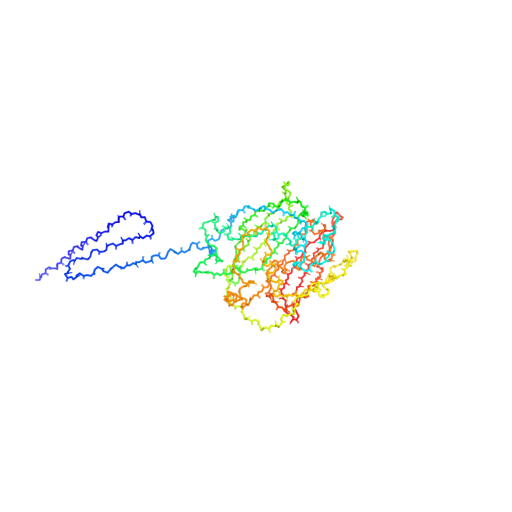94 76 ILE A O 1
ATOM 588 N N . SER A 1 77 ? 6.581 13.716 -5.273 1.00 94.50 77 SER A N 1
ATOM 589 C CA . SER A 1 77 ? 7.961 13.909 -4.805 1.00 94.50 77 SER A CA 1
ATOM 590 C C . SER A 1 77 ? 8.048 13.828 -3.279 1.00 94.50 77 SER A C 1
ATOM 592 O O . SER A 1 77 ? 8.928 13.163 -2.740 1.00 94.50 77 SER A O 1
ATOM 594 N N . GLU A 1 78 ? 7.103 14.455 -2.575 1.00 94.12 78 GLU A N 1
ATOM 595 C CA . GLU A 1 78 ? 7.002 14.394 -1.116 1.00 94.12 78 GLU A CA 1
ATOM 596 C C . GLU A 1 78 ? 6.735 12.964 -0.637 1.00 94.12 78 GLU A C 1
ATOM 598 O O . GLU A 1 78 ? 7.407 12.492 0.279 1.00 94.12 78 GLU A O 1
ATOM 603 N N . TYR A 1 79 ? 5.813 12.238 -1.279 1.00 95.81 79 TYR A N 1
ATOM 604 C CA . TYR A 1 79 ? 5.558 10.841 -0.929 1.00 95.81 79 TYR A CA 1
ATOM 605 C C . TYR A 1 79 ? 6.801 9.963 -1.132 1.00 95.81 79 TYR A C 1
ATOM 607 O O . TYR A 1 79 ? 7.085 9.110 -0.289 1.00 95.81 79 TYR A O 1
ATOM 615 N N . ALA A 1 80 ? 7.557 10.183 -2.211 1.00 93.38 80 ALA A N 1
ATOM 616 C CA . ALA A 1 80 ? 8.801 9.466 -2.468 1.00 93.38 80 ALA A CA 1
ATOM 617 C C . ALA A 1 80 ? 9.864 9.746 -1.398 1.00 93.38 80 ALA A C 1
ATOM 619 O O . ALA A 1 80 ? 10.441 8.798 -0.866 1.00 93.38 80 ALA A O 1
ATOM 620 N N . ASP A 1 81 ? 10.055 11.009 -1.007 1.00 90.62 81 ASP A N 1
ATOM 621 C CA . ASP A 1 81 ? 10.989 11.386 0.062 1.00 90.62 81 ASP A CA 1
ATOM 622 C C . ASP A 1 81 ? 10.604 10.757 1.412 1.00 90.62 81 ASP A C 1
ATOM 624 O O . ASP A 1 81 ? 11.453 10.195 2.102 1.00 90.62 81 ASP A O 1
ATOM 628 N N . ILE A 1 82 ? 9.313 10.760 1.760 1.00 90.44 82 ILE A N 1
ATOM 629 C CA . ILE A 1 82 ? 8.804 10.133 2.991 1.00 90.44 82 ILE A CA 1
ATOM 630 C C . ILE A 1 82 ? 9.026 8.620 2.972 1.00 90.44 82 ILE A C 1
ATOM 632 O O . ILE A 1 82 ? 9.419 8.038 3.982 1.00 90.44 82 ILE A O 1
ATOM 636 N N . CYS A 1 83 ? 8.838 7.987 1.814 1.00 91.56 83 CYS A N 1
ATOM 637 C CA . CYS A 1 83 ? 9.123 6.570 1.617 1.00 91.56 83 CYS A CA 1
ATOM 638 C C . CYS A 1 83 ? 10.626 6.255 1.540 1.00 91.56 83 CYS A C 1
ATOM 640 O O . CYS A 1 83 ? 10.971 5.081 1.409 1.00 91.56 83 CYS A O 1
ATOM 642 N N . GLN A 1 84 ? 11.507 7.259 1.620 1.00 90.31 84 GLN A N 1
ATOM 643 C CA . GLN A 1 84 ? 12.956 7.128 1.438 1.00 90.31 84 GLN A CA 1
ATOM 644 C C . GLN A 1 84 ? 13.341 6.589 0.044 1.00 90.31 84 GLN A C 1
ATOM 646 O O . GLN A 1 84 ? 14.370 5.932 -0.121 1.00 90.31 84 GLN A O 1
ATOM 651 N N . ASN A 1 85 ? 12.510 6.863 -0.967 1.00 89.12 85 ASN A N 1
ATOM 652 C CA . ASN A 1 85 ? 12.746 6.489 -2.357 1.00 89.12 85 ASN A CA 1
ATOM 653 C C . ASN A 1 85 ? 13.353 7.665 -3.130 1.00 89.12 85 ASN A C 1
ATOM 655 O O . ASN A 1 85 ? 12.644 8.546 -3.614 1.00 89.12 85 ASN A O 1
ATOM 659 N N . TYR A 1 86 ? 14.675 7.648 -3.277 1.00 86.44 86 TYR A N 1
ATOM 660 C CA . TYR A 1 86 ? 15.430 8.709 -3.949 1.00 86.44 86 TYR A CA 1
ATOM 661 C C . TYR A 1 86 ? 15.688 8.430 -5.438 1.00 86.44 86 TYR A C 1
ATOM 663 O O . TYR A 1 86 ? 16.623 8.988 -6.016 1.00 86.44 86 TYR A O 1
ATOM 671 N N . ASP A 1 87 ? 14.898 7.557 -6.076 1.00 85.50 87 ASP A N 1
ATOM 672 C CA . ASP A 1 87 ? 14.998 7.343 -7.521 1.00 85.50 87 ASP A CA 1
ATOM 673 C C . ASP A 1 87 ? 14.775 8.683 -8.259 1.00 85.50 87 ASP A C 1
ATOM 675 O O . ASP A 1 87 ? 13.748 9.340 -8.042 1.00 85.50 87 ASP A O 1
ATOM 679 N N . PRO A 1 88 ? 15.698 9.109 -9.149 1.00 86.12 88 PRO A N 1
ATOM 680 C CA . PRO A 1 88 ? 15.596 10.389 -9.848 1.00 86.12 88 PRO A CA 1
ATOM 681 C C . PRO A 1 88 ? 14.285 10.592 -10.613 1.00 86.12 88 PRO A C 1
ATOM 683 O O . PRO A 1 88 ? 13.903 11.735 -10.862 1.00 86.12 88 PRO A O 1
ATOM 686 N N . ARG A 1 89 ? 13.559 9.516 -10.954 1.00 87.44 89 ARG A N 1
ATOM 687 C CA . ARG A 1 89 ? 12.233 9.605 -11.587 1.00 87.44 89 ARG A CA 1
ATOM 688 C C . ARG A 1 89 ? 11.179 10.303 -10.724 1.00 87.44 89 ARG A C 1
ATOM 690 O O . ARG A 1 89 ? 10.169 10.730 -11.270 1.00 87.44 89 ARG A O 1
ATOM 697 N N . TYR A 1 90 ? 11.384 10.379 -9.410 1.00 90.06 90 TYR A N 1
ATOM 698 C CA . TYR A 1 90 ? 10.496 11.066 -8.465 1.00 90.06 90 TYR A CA 1
ATOM 699 C C . TYR A 1 90 ? 11.020 12.438 -8.055 1.00 90.06 90 TYR A C 1
ATOM 701 O O . TYR A 1 90 ? 10.378 13.138 -7.280 1.00 90.06 90 TYR A O 1
ATOM 709 N N . THR A 1 91 ? 12.180 12.841 -8.570 1.00 82.06 91 THR A N 1
ATOM 710 C CA . THR A 1 91 ? 12.724 14.168 -8.311 1.00 82.06 91 THR A CA 1
ATOM 711 C C . THR A 1 91 ? 12.167 15.140 -9.339 1.00 82.06 91 THR A C 1
ATOM 713 O O . THR A 1 91 ? 12.356 14.975 -10.547 1.00 82.06 91 THR A O 1
ATOM 716 N N . TYR A 1 92 ? 11.500 16.189 -8.863 1.00 67.69 92 TYR A N 1
ATOM 717 C CA . TYR A 1 92 ? 11.066 17.291 -9.709 1.00 67.69 92 TYR A CA 1
ATOM 718 C C . TYR A 1 92 ? 12.291 18.024 -10.283 1.00 67.69 92 TYR A C 1
ATOM 720 O O . TYR A 1 92 ? 12.911 18.857 -9.623 1.00 67.69 92 TYR A O 1
ATOM 728 N N . SER A 1 93 ? 12.673 17.704 -11.523 1.00 59.09 93 SER A N 1
ATOM 729 C CA . SER A 1 93 ? 13.542 18.586 -12.308 1.00 59.09 93 SER A CA 1
ATOM 730 C C . SER A 1 93 ? 12.695 19.736 -12.847 1.00 59.09 93 SER A C 1
ATOM 732 O O . SER A 1 93 ? 11.531 19.540 -13.174 1.00 59.09 93 SER A O 1
ATOM 734 N N . SER A 1 94 ? 13.273 20.922 -13.001 1.00 58.16 94 SER A N 1
ATOM 735 C CA . SER A 1 94 ? 12.639 22.134 -13.547 1.00 58.16 94 SER A CA 1
ATOM 736 C C . SER A 1 94 ? 12.071 22.012 -14.979 1.00 58.16 94 SER A C 1
ATOM 738 O O . SER A 1 94 ? 11.665 23.011 -15.572 1.00 58.16 94 SER A O 1
ATOM 740 N N . SER A 1 95 ? 12.029 20.807 -15.554 1.00 56.69 95 SER A N 1
ATOM 741 C CA . SER A 1 95 ? 11.277 20.504 -16.766 1.00 56.69 95 SER A CA 1
ATOM 742 C C . SER A 1 95 ? 9.797 20.295 -16.417 1.00 56.69 95 SER A C 1
ATOM 744 O O . SER A 1 95 ? 9.479 19.683 -15.405 1.00 56.69 95 SER A O 1
ATOM 746 N N . ASN A 1 96 ? 8.870 20.759 -17.261 1.00 68.62 96 ASN A N 1
ATOM 747 C CA . ASN A 1 96 ? 7.413 20.541 -17.134 1.00 68.62 96 ASN A CA 1
ATOM 748 C C . ASN A 1 96 ? 6.993 19.053 -17.286 1.00 68.62 96 ASN A C 1
ATOM 750 O O . ASN A 1 96 ? 5.929 18.742 -17.827 1.00 68.62 96 ASN A O 1
ATOM 754 N N . THR A 1 97 ? 7.841 18.114 -16.878 1.00 85.81 97 THR A N 1
ATOM 755 C CA . THR A 1 97 ? 7.613 16.681 -16.988 1.00 85.81 97 THR A CA 1
ATOM 756 C C . THR A 1 97 ? 6.639 16.246 -15.903 1.00 85.81 97 THR A C 1
ATOM 758 O O . THR A 1 97 ? 6.797 16.558 -14.722 1.00 85.81 97 THR A O 1
ATOM 761 N N . LYS A 1 98 ? 5.604 15.520 -16.320 1.00 92.62 98 LYS A N 1
ATOM 762 C CA . LYS A 1 98 ? 4.636 14.923 -15.408 1.00 92.62 98 LYS A CA 1
ATOM 763 C C . LYS A 1 98 ? 5.248 13.713 -14.712 1.00 92.62 98 LYS A C 1
ATOM 765 O O . LYS A 1 98 ? 5.732 12.808 -15.392 1.00 92.62 98 LYS A O 1
ATOM 770 N N . LEU A 1 99 ? 5.202 13.681 -13.384 1.00 95.00 99 LEU A N 1
ATOM 771 C CA . LEU A 1 99 ? 5.673 12.531 -12.618 1.00 95.00 99 LEU A CA 1
ATOM 772 C C . LEU A 1 99 ? 4.608 11.429 -12.595 1.00 95.00 99 LEU A C 1
ATOM 774 O O . LEU A 1 99 ? 3.408 11.705 -12.548 1.00 95.00 99 LEU A O 1
ATOM 778 N N . THR A 1 100 ? 5.055 10.175 -12.620 1.00 96.31 100 THR A N 1
ATOM 779 C CA . THR A 1 100 ? 4.202 9.011 -12.335 1.00 96.31 100 THR A CA 1
ATOM 780 C C . THR A 1 100 ? 4.276 8.728 -10.841 1.00 96.31 100 THR A C 1
ATOM 782 O O . THR A 1 100 ? 5.364 8.744 -10.277 1.00 96.31 100 THR A O 1
ATOM 785 N N . ALA A 1 101 ? 3.142 8.490 -10.189 1.00 97.56 101 ALA A N 1
ATOM 786 C CA . ALA A 1 101 ? 3.097 8.179 -8.767 1.00 97.56 101 ALA A CA 1
ATOM 787 C C . ALA A 1 101 ? 3.795 6.844 -8.465 1.00 97.56 101 ALA A C 1
ATOM 789 O O . ALA A 1 101 ? 3.747 5.911 -9.272 1.00 97.56 101 ALA A O 1
ATOM 790 N N . MET A 1 102 ? 4.377 6.712 -7.272 1.00 97.31 102 MET A N 1
ATOM 791 C CA . MET A 1 102 ? 4.796 5.404 -6.758 1.00 97.31 102 MET A CA 1
ATOM 792 C C . MET A 1 102 ? 3.573 4.481 -6.613 1.00 97.31 102 MET A C 1
ATOM 794 O O . MET A 1 102 ? 2.540 4.941 -6.118 1.00 97.31 102 MET A O 1
ATOM 798 N N . PRO A 1 103 ? 3.659 3.177 -6.943 1.00 97.69 103 PRO A N 1
ATOM 799 C CA . PRO A 1 103 ? 2.529 2.256 -6.809 1.00 97.69 103 PRO A CA 1
ATOM 800 C C . PRO A 1 103 ? 1.921 2.228 -5.394 1.00 97.69 103 PRO A C 1
ATOM 802 O O . PRO A 1 103 ? 0.699 2.168 -5.236 1.00 97.69 103 PRO A O 1
ATOM 805 N N . SER A 1 104 ? 2.738 2.340 -4.340 1.00 97.25 104 SER A N 1
ATOM 806 C CA . SER A 1 104 ? 2.250 2.365 -2.951 1.00 97.25 104 SER A CA 1
ATOM 807 C C . SER A 1 104 ? 1.491 3.639 -2.566 1.00 97.25 104 SER A C 1
ATOM 809 O O . SER A 1 104 ? 0.726 3.615 -1.598 1.00 97.25 104 SER A O 1
ATOM 811 N N . MET A 1 105 ? 1.616 4.721 -3.345 1.00 97.88 105 MET A N 1
ATOM 812 C CA . MET A 1 105 ? 0.887 5.978 -3.128 1.00 97.88 105 MET A CA 1
ATOM 813 C C . MET A 1 105 ? -0.636 5.800 -3.246 1.00 97.88 105 MET A C 1
ATOM 815 O O . MET A 1 105 ? -1.392 6.663 -2.796 1.00 97.88 105 MET A O 1
ATOM 819 N N . ALA A 1 106 ? -1.099 4.655 -3.765 1.00 98.06 106 ALA A N 1
ATOM 820 C CA . ALA A 1 106 ? -2.501 4.243 -3.771 1.00 98.06 106 ALA A CA 1
ATOM 821 C C . ALA A 1 106 ? -3.200 4.390 -2.418 1.00 98.06 106 ALA A C 1
ATOM 823 O O . ALA A 1 106 ? -4.344 4.837 -2.358 1.00 98.06 106 ALA A O 1
ATOM 824 N N . LEU A 1 107 ? -2.509 4.090 -1.318 1.00 96.81 107 LEU A N 1
ATOM 825 C CA . LEU A 1 107 ? -3.092 4.212 0.018 1.00 96.81 107 LEU A CA 1
ATOM 826 C C . LEU A 1 107 ? -3.193 5.675 0.490 1.00 96.81 107 LEU A C 1
ATOM 828 O O . LEU A 1 107 ? -3.944 5.953 1.424 1.00 96.81 107 LEU A O 1
ATOM 832 N N . SER A 1 108 ? -2.482 6.600 -0.160 1.00 96.31 108 SER A N 1
ATOM 833 C CA . SER A 1 108 ? -2.483 8.033 0.154 1.00 96.31 108 SER A CA 1
ATOM 834 C C . SER A 1 108 ? -3.522 8.802 -0.660 1.00 96.31 108 SER A C 1
ATOM 836 O O . SER A 1 108 ? -4.262 9.603 -0.090 1.00 96.31 108 SER A O 1
ATOM 838 N N . TYR A 1 109 ? -3.616 8.558 -1.975 1.00 97.38 109 TYR A N 1
ATOM 839 C CA . TYR A 1 109 ? -4.616 9.223 -2.826 1.00 97.38 109 TYR A CA 1
ATOM 840 C C . TYR A 1 109 ? -6.005 8.572 -2.760 1.00 97.38 109 TYR A C 1
ATOM 842 O O . TYR A 1 109 ? -7.008 9.216 -3.060 1.00 97.38 109 TYR A O 1
ATOM 850 N N . ALA A 1 110 ? -6.089 7.306 -2.345 1.00 97.88 110 ALA A N 1
ATOM 851 C CA . ALA A 1 110 ? -7.341 6.606 -2.087 1.00 97.88 110 ALA A CA 1
ATOM 852 C C . ALA A 1 110 ? -7.334 6.050 -0.653 1.00 97.88 110 ALA A C 1
ATOM 854 O O . ALA A 1 110 ? -7.256 4.839 -0.466 1.00 97.88 110 ALA A O 1
ATOM 855 N N . PRO A 1 111 ? -7.381 6.895 0.393 1.00 95.94 111 PRO A N 1
ATOM 856 C CA . PRO A 1 111 ? -7.234 6.432 1.772 1.00 95.94 111 PRO A CA 1
ATOM 857 C C . PRO A 1 111 ? -8.453 5.640 2.258 1.00 95.94 111 PRO A C 1
ATOM 859 O O . PRO A 1 111 ? -9.587 5.927 1.886 1.00 95.94 111 PRO A O 1
ATOM 862 N N . LEU A 1 112 ? -8.249 4.674 3.157 1.00 95.31 112 LEU A N 1
ATOM 863 C CA . LEU A 1 112 ? -9.334 3.816 3.652 1.00 95.31 112 LEU A CA 1
ATOM 864 C C . LEU A 1 112 ? -10.432 4.594 4.400 1.00 95.31 112 LEU A C 1
ATOM 866 O O . LEU A 1 112 ? -11.608 4.272 4.266 1.00 95.31 112 LEU A O 1
ATOM 870 N N . LEU A 1 113 ? -10.052 5.593 5.206 1.00 93.75 113 LEU A N 1
ATOM 871 C CA . LEU A 1 113 ? -10.966 6.420 6.015 1.00 93.75 113 LEU A CA 1
ATOM 872 C C . LEU A 1 113 ? -12.053 5.607 6.739 1.00 93.75 113 LEU A C 1
ATOM 874 O O . LEU A 1 113 ? -13.236 5.933 6.703 1.00 93.75 113 LEU A O 1
ATOM 878 N N . ARG A 1 114 ? -11.647 4.516 7.397 1.00 92.75 114 ARG A N 1
ATOM 879 C CA . ARG A 1 114 ? -12.558 3.534 8.007 1.00 92.75 114 ARG A CA 1
ATOM 880 C C . ARG A 1 114 ? -13.606 4.165 8.934 1.00 92.75 114 ARG A C 1
ATOM 882 O O . ARG A 1 114 ? -14.727 3.678 9.018 1.00 92.75 114 ARG A O 1
ATOM 889 N N . TRP A 1 115 ? -13.254 5.238 9.631 1.00 91.81 115 TRP A N 1
ATOM 890 C CA . TRP A 1 115 ? -14.184 5.940 10.511 1.00 91.81 115 TRP A CA 1
ATOM 891 C C . TRP A 1 115 ? -15.321 6.641 9.767 1.00 91.81 115 TRP A C 1
ATOM 893 O O . TRP A 1 115 ? -16.421 6.720 10.300 1.00 91.81 115 TRP A O 1
ATOM 903 N N . GLU A 1 116 ? -15.096 7.107 8.537 1.00 94.88 116 GLU A N 1
ATOM 904 C CA . GLU A 1 116 ? -16.163 7.681 7.718 1.00 94.88 116 GLU A CA 1
ATOM 905 C C . GLU A 1 116 ? -17.146 6.590 7.281 1.00 94.88 116 GLU A C 1
ATOM 907 O O . GLU A 1 116 ? -18.340 6.857 7.204 1.00 94.88 116 GLU A O 1
ATOM 912 N N . ILE A 1 117 ? -16.680 5.344 7.093 1.00 96.94 117 ILE A N 1
ATOM 913 C CA . ILE A 1 117 ? -17.574 4.188 6.904 1.00 96.94 117 ILE A CA 1
ATOM 914 C C . ILE A 1 117 ? -18.447 4.011 8.151 1.00 96.94 117 ILE A C 1
ATOM 916 O O . ILE A 1 117 ? -19.669 3.967 8.043 1.00 96.94 117 ILE A O 1
ATOM 920 N N . ALA A 1 118 ? -17.844 3.959 9.345 1.00 96.56 118 ALA A N 1
ATOM 921 C CA . ALA A 1 118 ? -18.592 3.826 10.598 1.00 96.56 118 ALA A CA 1
ATOM 922 C C . ALA A 1 118 ? -19.654 4.931 10.738 1.00 96.56 118 ALA A C 1
ATOM 924 O O . ALA A 1 118 ? -20.839 4.646 10.915 1.00 96.56 118 ALA A O 1
ATOM 925 N N . LYS A 1 119 ? -19.224 6.187 10.578 1.00 95.50 119 LYS A N 1
ATOM 926 C CA . LYS A 1 119 ? -20.044 7.392 10.722 1.00 95.50 119 LYS A CA 1
ATOM 927 C C . LYS A 1 119 ? -21.198 7.432 9.726 1.00 95.50 119 LYS A C 1
ATOM 929 O O . LYS A 1 119 ? -22.330 7.688 10.129 1.00 95.50 119 LYS A O 1
ATOM 934 N N . GLN A 1 120 ? -20.940 7.142 8.451 1.00 96.81 120 GLN A N 1
ATOM 935 C CA . GLN A 1 120 ? -21.976 7.096 7.414 1.00 96.81 120 GLN A CA 1
ATOM 936 C C . GLN A 1 120 ? -23.034 6.022 7.693 1.00 96.81 120 GLN A C 1
ATOM 938 O O . GLN A 1 120 ? -24.190 6.181 7.312 1.00 96.81 120 GLN A O 1
ATOM 943 N N . ASN A 1 121 ? -22.659 4.963 8.411 1.00 97.81 121 ASN A N 1
ATOM 944 C CA . ASN A 1 121 ? -23.559 3.885 8.811 1.00 97.81 121 ASN A CA 1
ATOM 945 C C . ASN A 1 121 ? -24.132 4.073 10.232 1.00 97.81 121 ASN A C 1
ATOM 947 O O . ASN A 1 121 ? -24.701 3.141 10.795 1.00 97.81 121 ASN A O 1
ATOM 951 N N . GLY A 1 122 ? -24.016 5.274 10.813 1.00 96.69 122 GLY A N 1
ATOM 952 C CA . GLY A 1 122 ? -24.628 5.630 12.097 1.00 96.69 122 GLY A CA 1
ATOM 953 C C . GLY A 1 122 ? -23.872 5.134 13.332 1.00 96.69 122 GLY A C 1
ATOM 954 O O . GLY A 1 122 ? -24.449 5.097 14.421 1.00 96.69 122 GLY A O 1
ATOM 955 N N . PHE A 1 123 ? -22.603 4.752 13.184 1.00 97.06 123 PHE A N 1
ATOM 956 C CA . PHE A 1 123 ? -21.759 4.251 14.266 1.00 97.06 123 PHE A CA 1
ATOM 957 C C . PHE A 1 123 ? -20.591 5.187 14.592 1.00 97.06 123 PHE A C 1
ATOM 959 O O . PHE A 1 123 ? -20.166 6.009 13.783 1.00 97.06 123 PHE A O 1
ATOM 966 N N . ILE A 1 124 ? -20.021 5.002 15.780 1.00 94.56 124 ILE A N 1
ATOM 967 C CA . ILE A 1 124 ? -18.765 5.617 16.217 1.00 94.56 124 ILE A CA 1
ATOM 968 C C . ILE A 1 124 ? -17.654 4.573 16.066 1.00 94.56 124 ILE A C 1
ATOM 970 O O . ILE A 1 124 ? -17.761 3.462 16.590 1.00 94.56 124 ILE A O 1
ATOM 974 N N . ALA A 1 125 ? -16.593 4.895 15.327 1.00 92.69 125 ALA A N 1
ATOM 975 C CA . ALA A 1 125 ? -15.431 4.015 15.217 1.00 92.69 125 ALA A CA 1
ATOM 976 C C . ALA A 1 125 ? -14.688 3.915 16.559 1.00 92.69 125 ALA A C 1
ATOM 978 O O . ALA A 1 125 ? -14.680 4.866 17.337 1.00 92.69 125 ALA A O 1
ATOM 979 N N . TYR A 1 126 ? -14.007 2.793 16.817 1.00 88.81 126 TYR A N 1
ATOM 980 C CA . TYR A 1 126 ? -13.241 2.624 18.059 1.00 88.81 126 TYR A CA 1
ATOM 981 C C . TYR A 1 126 ? -12.206 3.725 18.279 1.00 88.81 126 TYR A C 1
ATOM 983 O O . TYR A 1 126 ? -11.994 4.141 19.410 1.00 88.81 126 TYR A O 1
ATOM 991 N N . GLU A 1 127 ? -11.575 4.221 17.219 1.00 86.25 127 GLU A N 1
ATOM 992 C CA . GLU A 1 127 ? -10.556 5.262 17.338 1.00 86.25 127 GLU A CA 1
ATOM 993 C C . GLU A 1 127 ? -11.125 6.640 17.732 1.00 86.25 127 GLU A C 1
ATOM 995 O O . GLU A 1 127 ? -10.358 7.491 18.192 1.00 86.25 127 GLU A O 1
ATOM 1000 N N . ASP A 1 128 ? -12.442 6.828 17.580 1.00 88.25 128 ASP A N 1
ATOM 1001 C CA . ASP A 1 128 ? -13.181 8.070 17.869 1.00 88.25 128 ASP A CA 1
ATOM 1002 C C . ASP A 1 128 ? -14.028 7.990 19.143 1.00 88.25 128 ASP A C 1
ATOM 1004 O O . ASP A 1 128 ? -14.593 8.993 19.572 1.00 88.25 128 ASP A O 1
ATOM 1008 N N . SER A 1 129 ? -14.128 6.804 19.743 1.00 87.88 129 SER A N 1
ATOM 1009 C CA . SER A 1 129 ? -14.865 6.597 20.986 1.00 87.88 129 SER A CA 1
ATOM 1010 C C . SER A 1 129 ? -14.231 7.371 22.136 1.00 87.88 129 SER A C 1
ATOM 1012 O O . SER A 1 129 ? -13.015 7.325 22.324 1.00 87.88 129 SER A O 1
ATOM 1014 N N . GLN A 1 130 ? -15.056 8.029 22.947 1.00 86.38 130 GLN A N 1
ATOM 1015 C CA . GLN A 1 130 ? -14.596 8.709 24.163 1.00 86.38 130 GLN A CA 1
ATOM 1016 C C . GLN A 1 130 ? -14.395 7.743 25.335 1.00 86.38 130 GLN A C 1
ATOM 1018 O O . GLN A 1 130 ? -13.612 8.025 26.238 1.00 86.38 130 GLN A O 1
ATOM 1023 N N . THR A 1 131 ? -15.098 6.608 25.331 1.00 83.69 131 THR A N 1
ATOM 1024 C CA . THR A 1 131 ? -15.152 5.688 26.482 1.00 83.69 131 THR A CA 1
ATOM 1025 C C . THR A 1 131 ? -14.438 4.357 26.255 1.00 83.69 131 THR A C 1
ATOM 1027 O O . THR A 1 131 ? -13.977 3.732 27.203 1.00 83.69 131 THR A O 1
ATOM 1030 N N . MET A 1 132 ? -14.322 3.920 25.001 1.00 84.19 132 MET A N 1
ATOM 1031 C CA . MET A 1 132 ? -13.803 2.609 24.591 1.00 84.19 132 MET A CA 1
ATOM 1032 C C . MET A 1 132 ? -12.733 2.756 23.503 1.00 84.19 132 MET A C 1
ATOM 1034 O O . MET A 1 132 ? -12.617 1.915 22.602 1.00 84.19 132 MET A O 1
ATOM 1038 N N . ARG A 1 133 ? -11.971 3.855 23.563 1.00 84.44 133 ARG A N 1
ATOM 1039 C CA . ARG A 1 133 ? -10.980 4.210 22.550 1.00 84.44 133 ARG A CA 1
ATOM 1040 C C . ARG A 1 133 ? -9.924 3.119 22.409 1.00 84.44 133 ARG A C 1
ATOM 1042 O O . ARG A 1 133 ? -9.218 2.807 23.364 1.00 84.44 133 ARG A O 1
ATOM 1049 N N . LYS A 1 134 ? -9.777 2.561 21.208 1.00 82.56 134 LYS A N 1
ATOM 1050 C CA . LYS A 1 134 ? -8.674 1.649 20.865 1.00 82.56 134 LYS A CA 1
ATOM 1051 C C . LYS A 1 134 ? -8.383 1.678 19.374 1.00 82.56 134 LYS A C 1
ATOM 1053 O O . LYS A 1 134 ? -9.259 1.986 18.570 1.00 82.56 134 LYS A O 1
ATOM 1058 N N . GLN A 1 135 ? -7.165 1.303 19.002 1.00 82.69 135 GLN A N 1
ATOM 1059 C CA . GLN A 1 135 ? -6.817 1.100 17.602 1.00 82.69 135 GLN A CA 1
ATOM 1060 C C . GLN A 1 135 ? -7.189 -0.312 17.148 1.00 82.69 135 GLN A C 1
ATOM 1062 O O . GLN A 1 135 ? -7.037 -1.275 17.898 1.00 82.69 135 GLN A O 1
ATOM 1067 N N . THR A 1 136 ? -7.635 -0.431 15.902 1.00 87.00 136 THR A N 1
ATOM 1068 C CA . THR A 1 136 ? -7.794 -1.692 15.166 1.00 87.00 136 THR A CA 1
ATOM 1069 C C . THR A 1 136 ? -6.611 -1.861 14.199 1.00 87.00 136 THR A C 1
ATOM 1071 O O . THR A 1 136 ? -6.588 -1.255 13.118 1.00 87.00 136 THR A O 1
ATOM 1074 N N . PRO A 1 137 ? -5.564 -2.610 14.600 1.00 87.62 137 PRO A N 1
ATOM 1075 C CA . PRO A 1 137 ? -4.279 -2.619 13.906 1.00 87.62 137 PRO A CA 1
ATOM 1076 C C . PRO A 1 137 ? -4.337 -3.238 12.512 1.00 87.62 137 PRO A C 1
ATOM 1078 O O . PRO A 1 137 ? -5.196 -4.065 12.205 1.00 87.62 137 PRO A O 1
ATOM 1081 N N . PHE A 1 138 ? -3.364 -2.870 11.684 1.00 92.00 138 PHE A N 1
ATOM 1082 C CA . PHE A 1 138 ? -3.136 -3.469 10.375 1.00 92.00 138 PHE A CA 1
ATOM 1083 C C . PHE A 1 138 ? -2.731 -4.948 10.481 1.00 92.00 138 PHE A C 1
ATOM 1085 O O . PHE A 1 138 ? -1.909 -5.307 11.322 1.00 92.00 138 PHE A O 1
ATOM 1092 N N . ALA A 1 139 ? -3.269 -5.798 9.601 1.00 94.50 139 ALA A N 1
ATOM 1093 C CA . ALA A 1 139 ? -2.865 -7.201 9.478 1.00 94.50 139 ALA A CA 1
ATOM 1094 C C . ALA A 1 139 ? -2.227 -7.516 8.117 1.00 94.50 139 ALA A C 1
ATOM 1096 O O . ALA A 1 139 ? -1.165 -8.139 8.045 1.00 94.50 139 ALA A O 1
ATOM 1097 N N . LYS A 1 140 ? -2.897 -7.130 7.027 1.00 97.44 140 LYS A N 1
ATOM 1098 C CA . LYS A 1 140 ? -2.453 -7.385 5.652 1.00 97.44 140 LYS A CA 1
ATOM 1099 C C . LYS A 1 140 ? -3.074 -6.387 4.674 1.00 97.44 140 LYS A C 1
ATOM 1101 O O . LYS A 1 140 ? -4.146 -5.851 4.953 1.00 97.44 140 LYS A O 1
ATOM 1106 N N . CYS A 1 141 ? -2.418 -6.184 3.537 1.00 98.62 141 CYS A N 1
ATOM 1107 C CA . CYS A 1 141 ? -2.924 -5.410 2.406 1.00 98.62 141 CYS A CA 1
ATOM 1108 C C . CYS A 1 141 ? -2.614 -6.159 1.113 1.00 98.62 141 CYS A C 1
ATOM 1110 O O . CYS A 1 141 ? -1.459 -6.522 0.903 1.00 98.62 141 CYS A O 1
ATOM 1112 N N . GLU A 1 142 ? -3.607 -6.365 0.255 1.00 98.75 142 GLU A N 1
ATOM 1113 C CA . GLU A 1 142 ? -3.381 -6.709 -1.152 1.00 98.75 142 GLU A CA 1
ATOM 1114 C C . GLU A 1 142 ? -3.659 -5.483 -2.004 1.00 98.75 142 GLU A C 1
ATOM 1116 O O . GLU A 1 142 ? -4.765 -4.962 -1.940 1.00 98.75 142 GLU A O 1
ATOM 1121 N N . VAL A 1 143 ? -2.698 -5.040 -2.807 1.00 98.75 143 VAL A N 1
ATOM 1122 C CA . VAL A 1 143 ? -2.898 -3.986 -3.806 1.00 98.75 143 VAL A CA 1
ATOM 1123 C C . VAL A 1 143 ? -2.807 -4.604 -5.192 1.00 98.75 143 VAL A C 1
ATOM 1125 O O . VAL A 1 143 ? -1.932 -5.430 -5.449 1.00 98.75 143 VAL A O 1
ATOM 1128 N N . LYS A 1 144 ? -3.714 -4.200 -6.077 1.00 98.69 144 LYS A N 1
ATOM 1129 C CA . LYS A 1 144 ? -3.719 -4.516 -7.504 1.00 98.69 144 LYS A CA 1
ATOM 1130 C C . LYS A 1 144 ? -3.682 -3.207 -8.270 1.00 98.69 144 LYS A C 1
ATOM 1132 O O . LYS A 1 144 ? -4.544 -2.354 -8.048 1.00 98.69 144 LYS A O 1
ATOM 1137 N N . TRP A 1 145 ? -2.705 -3.062 -9.151 1.00 98.62 145 TRP A N 1
ATOM 1138 C CA . TRP A 1 145 ? -2.532 -1.878 -9.982 1.00 98.62 145 TRP A CA 1
ATOM 1139 C C . TRP A 1 145 ? -2.997 -2.191 -11.398 1.00 98.62 145 TRP A C 1
ATOM 1141 O O . TRP A 1 145 ? -2.597 -3.202 -11.969 1.00 98.62 145 TRP A O 1
ATOM 1151 N N . GLN A 1 146 ? -3.885 -1.360 -11.940 1.00 97.69 146 GLN A N 1
ATOM 1152 C CA . GLN A 1 146 ? -4.442 -1.551 -13.282 1.00 97.69 146 GLN A CA 1
ATOM 1153 C C . GLN A 1 146 ? -3.963 -0.498 -14.277 1.00 97.69 146 GLN A C 1
ATOM 1155 O O . GLN A 1 146 ? -3.825 -0.815 -15.453 1.00 97.69 146 GLN A O 1
ATOM 1160 N N . ASN A 1 147 ? -3.753 0.743 -13.828 1.00 98.25 147 ASN A N 1
ATOM 1161 C CA . ASN A 1 147 ? -3.272 1.833 -14.673 1.00 98.25 147 ASN A CA 1
ATOM 1162 C C . ASN A 1 147 ? -2.385 2.795 -13.869 1.00 98.25 147 ASN A C 1
ATOM 1164 O O . ASN A 1 147 ? -2.612 2.965 -12.665 1.00 98.25 147 ASN A O 1
ATOM 1168 N N . PRO A 1 148 ? -1.398 3.444 -14.516 1.00 97.56 148 PRO A N 1
ATOM 1169 C CA . PRO A 1 148 ? -0.555 4.436 -13.864 1.00 97.56 148 PRO A CA 1
ATOM 1170 C C . PRO A 1 148 ? -1.362 5.661 -13.435 1.00 97.56 148 PRO A C 1
ATOM 1172 O O . PRO A 1 148 ? -2.306 6.073 -14.109 1.00 97.56 148 PRO A O 1
ATOM 1175 N N . VAL A 1 149 ? -0.940 6.260 -12.323 1.00 98.06 149 VAL A N 1
ATOM 1176 C CA . VAL A 1 149 ? -1.424 7.560 -11.851 1.00 98.06 149 VAL A CA 1
ATOM 1177 C C . VAL A 1 149 ? -0.348 8.595 -12.122 1.00 98.06 149 VAL A C 1
ATOM 1179 O O . VAL A 1 149 ? 0.809 8.397 -11.752 1.00 98.06 149 VAL A O 1
ATOM 1182 N N . ILE A 1 150 ? -0.718 9.688 -12.777 1.00 97.19 150 ILE A N 1
ATOM 1183 C CA . ILE A 1 150 ? 0.214 10.701 -13.266 1.00 97.19 150 ILE A CA 1
ATOM 1184 C C . ILE A 1 150 ? -0.169 12.060 -12.673 1.00 97.19 150 ILE A C 1
ATOM 1186 O O . ILE A 1 150 ? -1.342 12.365 -12.461 1.00 97.19 150 ILE A O 1
ATOM 1190 N N . SER A 1 151 ? 0.812 12.924 -12.425 1.00 96.94 151 SER A N 1
ATOM 1191 C CA . SER A 1 151 ? 0.551 14.308 -12.024 1.00 96.94 151 SER A CA 1
ATOM 1192 C C . SER A 1 151 ? -0.422 15.013 -12.985 1.00 96.94 151 SER A C 1
ATOM 1194 O O . SER A 1 151 ? -0.267 14.967 -14.214 1.00 96.94 151 SER A O 1
ATOM 1196 N N . GLY A 1 152 ? -1.397 15.715 -12.422 1.00 97.12 152 GLY A N 1
ATOM 1197 C CA . GLY A 1 152 ? -2.524 16.314 -13.129 1.00 97.12 152 GLY A CA 1
ATOM 1198 C C . GLY A 1 152 ? -3.772 15.429 -13.164 1.00 97.12 152 GLY A C 1
ATOM 1199 O O . GLY A 1 152 ? -4.828 15.929 -13.548 1.00 97.12 152 GLY A O 1
ATOM 1200 N N . ASP A 1 153 ? -3.687 14.162 -12.753 1.00 98.56 153 ASP A N 1
ATOM 1201 C CA . ASP A 1 153 ? -4.874 13.333 -12.554 1.00 98.56 153 ASP A CA 1
ATOM 1202 C C . ASP A 1 153 ? -5.682 13.799 -11.339 1.00 98.56 153 ASP A C 1
ATOM 1204 O O . ASP A 1 153 ? -5.150 14.322 -10.357 1.00 98.56 153 ASP A O 1
ATOM 1208 N N . THR A 1 154 ? -6.992 13.566 -11.391 1.00 98.62 154 THR A N 1
ATOM 1209 C CA . THR A 1 154 ? -7.866 13.611 -10.213 1.00 98.62 154 THR A CA 1
ATOM 1210 C C . THR A 1 154 ? -8.371 12.206 -9.949 1.00 98.62 154 THR A C 1
ATOM 1212 O O . THR A 1 154 ? -9.067 11.629 -10.784 1.00 98.62 154 THR A O 1
ATOM 1215 N N . ILE A 1 155 ? -8.013 11.651 -8.795 1.00 98.81 155 ILE A N 1
ATOM 1216 C CA . ILE A 1 155 ? -8.378 10.293 -8.414 1.00 98.81 155 ILE A CA 1
ATOM 1217 C C . ILE A 1 155 ? -9.615 10.316 -7.526 1.00 98.81 155 ILE A C 1
ATOM 1219 O O . ILE A 1 155 ? -9.581 10.827 -6.406 1.00 98.81 155 ILE A O 1
ATOM 1223 N N . ARG A 1 156 ? -10.699 9.721 -8.023 1.00 98.69 156 ARG A N 1
ATOM 1224 C CA . ARG A 1 156 ? -11.912 9.408 -7.266 1.00 98.69 156 ARG A CA 1
ATOM 1225 C C . ARG A 1 156 ? -11.767 8.024 -6.648 1.00 98.69 156 ARG A C 1
ATOM 1227 O O . ARG A 1 156 ? -11.380 7.080 -7.332 1.00 98.69 156 ARG A O 1
ATOM 1234 N N . SER A 1 157 ? -12.109 7.874 -5.373 1.00 98.56 157 SER A N 1
ATOM 1235 C CA . SER A 1 157 ? -12.076 6.587 -4.671 1.00 98.56 157 SER A CA 1
ATOM 1236 C C . SER A 1 157 ? -13.388 6.260 -3.964 1.00 98.56 157 SER A C 1
ATOM 1238 O O . SER A 1 157 ? -14.064 7.146 -3.436 1.00 98.56 157 SER 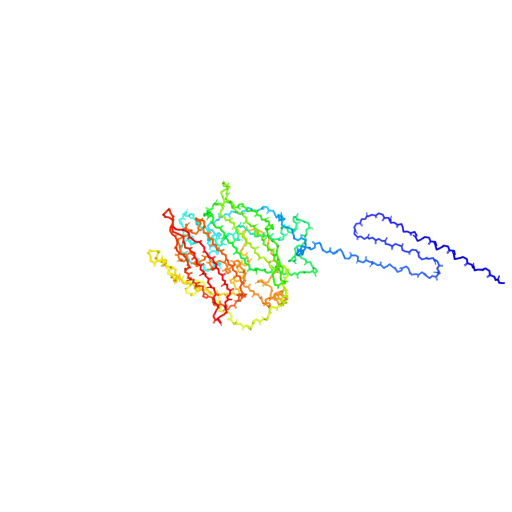A O 1
ATOM 1240 N N . THR A 1 158 ? -13.708 4.970 -3.911 1.00 98.44 158 THR A N 1
ATOM 1241 C CA . THR A 1 158 ? -14.840 4.379 -3.180 1.00 98.44 158 THR A CA 1
ATOM 1242 C C . THR A 1 158 ? -14.314 3.369 -2.168 1.00 98.44 158 THR A C 1
ATOM 1244 O O . THR A 1 158 ? -13.297 2.726 -2.429 1.00 98.44 158 THR A O 1
ATOM 1247 N N . ARG A 1 159 ? -15.002 3.186 -1.037 1.00 98.19 159 ARG A N 1
ATOM 1248 C CA . ARG A 1 159 ? -14.570 2.261 0.021 1.00 98.19 159 ARG A CA 1
ATOM 1249 C C . ARG A 1 159 ? -15.746 1.540 0.667 1.00 98.19 159 ARG A C 1
ATOM 1251 O O . ARG A 1 159 ? -16.762 2.170 0.959 1.00 98.19 159 ARG A O 1
ATOM 1258 N N . LYS A 1 160 ? -15.589 0.242 0.924 1.00 98.50 160 LYS A N 1
ATOM 1259 C CA . LYS A 1 160 ? -16.618 -0.580 1.575 1.00 98.50 160 LYS A CA 1
ATOM 1260 C C . LYS A 1 160 ? -16.027 -1.713 2.403 1.00 98.50 160 LYS A C 1
ATOM 1262 O O . LYS A 1 160 ? -14.900 -2.152 2.168 1.00 98.50 160 LYS A O 1
ATOM 1267 N N . VAL A 1 161 ? -16.808 -2.231 3.345 1.00 98.81 161 VAL A N 1
ATOM 1268 C CA . VAL A 1 161 ? -16.521 -3.513 4.001 1.00 98.81 161 VAL A CA 1
ATOM 1269 C C . VAL A 1 161 ? -16.659 -4.626 2.963 1.00 98.81 161 VAL A C 1
ATOM 1271 O O . VAL A 1 161 ? -17.746 -4.866 2.444 1.00 98.81 161 VAL A O 1
ATOM 1274 N N . HIS A 1 162 ? -15.555 -5.299 2.660 1.00 98.75 162 HIS A N 1
ATOM 1275 C CA . HIS A 1 162 ? -15.490 -6.363 1.662 1.00 98.75 162 HIS A CA 1
ATOM 1276 C C . HIS A 1 162 ? -15.705 -7.741 2.282 1.00 98.75 162 HIS A C 1
ATOM 1278 O O . HIS A 1 162 ? -16.479 -8.540 1.769 1.00 98.75 162 HIS A O 1
ATOM 1284 N N . ASP A 1 163 ? -15.027 -8.009 3.397 1.00 98.50 163 ASP A N 1
ATOM 1285 C CA . ASP A 1 163 ? -15.057 -9.314 4.047 1.00 98.50 163 ASP A CA 1
ATOM 1286 C C . ASP A 1 163 ? -14.908 -9.175 5.566 1.00 98.50 163 ASP A C 1
ATOM 1288 O O . ASP A 1 163 ? -14.385 -8.180 6.080 1.00 98.50 163 ASP A O 1
ATOM 1292 N N . LYS A 1 164 ? -15.381 -10.182 6.291 1.00 97.69 164 LYS A N 1
ATOM 1293 C CA . LYS A 1 164 ? -15.413 -10.234 7.748 1.00 97.69 164 LYS A CA 1
ATOM 1294 C C . LYS A 1 164 ? -15.276 -11.686 8.193 1.00 97.69 164 LYS A C 1
ATOM 1296 O O . LYS A 1 164 ? -16.126 -12.512 7.871 1.00 97.69 164 LYS A O 1
ATOM 1301 N N . TYR A 1 165 ? -14.227 -11.995 8.951 1.00 97.94 165 TYR A N 1
ATOM 1302 C CA . TYR A 1 165 ? -13.931 -13.375 9.329 1.00 97.94 165 TYR A CA 1
ATOM 1303 C C . TYR A 1 165 ? -13.221 -13.504 10.678 1.00 97.94 165 TYR A C 1
ATOM 1305 O O . TYR A 1 165 ? -12.503 -12.614 11.137 1.00 97.94 165 TYR A O 1
ATOM 1313 N N . GLU A 1 166 ? -13.364 -14.682 11.282 1.00 96.50 166 GLU A N 1
ATOM 1314 C CA . GLU A 1 166 ? -12.634 -15.072 12.484 1.00 96.50 166 GLU A CA 1
ATOM 1315 C C . GLU A 1 166 ? -11.558 -16.099 12.147 1.00 96.50 166 GLU A C 1
ATOM 1317 O O . GLU A 1 166 ? -11.756 -17.015 11.347 1.00 96.50 166 GLU A O 1
ATOM 1322 N N . ARG A 1 167 ? -10.383 -15.961 12.760 1.00 94.44 167 ARG A N 1
ATOM 1323 C CA . ARG A 1 167 ? -9.289 -16.915 12.580 1.00 94.44 167 ARG A CA 1
ATOM 1324 C C . ARG A 1 167 ? -8.452 -17.002 13.841 1.00 94.44 167 ARG A C 1
ATOM 1326 O O . ARG A 1 167 ? -7.878 -16.009 14.280 1.00 94.44 167 ARG A O 1
ATOM 1333 N N . ARG A 1 168 ? -8.314 -18.220 14.380 1.00 92.00 168 ARG A N 1
ATOM 1334 C CA . ARG A 1 168 ? -7.531 -18.495 15.603 1.00 92.00 168 ARG A CA 1
ATOM 1335 C C . ARG A 1 168 ? -7.974 -17.599 16.781 1.00 92.00 168 ARG A C 1
ATOM 1337 O O . ARG A 1 168 ? -7.143 -17.057 17.506 1.00 92.00 168 ARG A O 1
ATOM 1344 N N . GLY A 1 169 ? -9.287 -17.399 16.913 1.00 91.38 169 GLY A N 1
ATOM 1345 C CA . GLY A 1 169 ? -9.922 -16.565 17.939 1.00 91.38 169 GLY A CA 1
ATOM 1346 C C . GLY A 1 169 ? -9.842 -15.050 17.717 1.00 91.38 169 GLY A C 1
ATOM 1347 O O . GLY A 1 169 ? -10.502 -14.313 18.438 1.00 91.38 169 GLY A O 1
ATOM 1348 N N . SER A 1 170 ? -9.051 -14.563 16.757 1.00 93.44 170 SER A N 1
ATOM 1349 C CA . SER A 1 170 ? -9.019 -13.137 16.409 1.00 93.44 170 SER A CA 1
ATOM 1350 C C . SER A 1 170 ? -10.064 -12.821 15.344 1.00 93.44 170 SER A C 1
ATOM 1352 O O . SER A 1 170 ? -10.336 -13.656 14.476 1.00 93.44 170 SER A O 1
ATOM 1354 N N . LYS A 1 171 ? -10.597 -11.600 15.377 1.00 95.88 171 LYS A N 1
ATOM 1355 C CA . LYS A 1 171 ? -11.644 -11.128 14.471 1.00 95.88 171 LYS A CA 1
ATOM 1356 C C . LYS A 1 171 ? -11.101 -10.070 13.515 1.00 95.88 171 LYS A C 1
ATOM 1358 O O . LYS A 1 171 ? -10.478 -9.094 13.944 1.00 95.88 171 LYS A O 1
ATOM 1363 N N . PHE A 1 172 ? -11.332 -10.269 12.222 1.00 97.31 172 PHE A N 1
ATOM 1364 C CA . PHE A 1 172 ? -10.741 -9.485 11.142 1.00 97.31 172 PHE A CA 1
ATOM 1365 C C . PHE A 1 172 ? -11.813 -8.899 10.233 1.00 97.31 172 PHE A C 1
ATOM 1367 O O . PHE A 1 172 ? -12.790 -9.564 9.894 1.00 97.31 172 PHE A O 1
ATOM 1374 N N . VAL A 1 173 ? -11.583 -7.671 9.783 1.00 98.44 173 VAL A N 1
ATOM 1375 C CA . VAL A 1 173 ? -12.417 -7.010 8.776 1.00 98.44 173 VAL A CA 1
ATOM 1376 C C . VAL A 1 173 ? -11.519 -6.568 7.637 1.00 98.44 173 VAL A C 1
ATOM 1378 O O . VAL A 1 173 ? -10.491 -5.932 7.875 1.00 98.44 173 VAL A O 1
ATOM 1381 N N . THR A 1 174 ? -11.901 -6.911 6.413 1.00 98.69 174 THR A N 1
ATOM 1382 C CA . THR A 1 174 ? -11.232 -6.479 5.187 1.00 98.69 174 THR A CA 1
ATOM 1383 C C . THR A 1 174 ? -12.084 -5.438 4.489 1.00 98.69 174 THR A C 1
ATOM 1385 O O . THR A 1 174 ? -13.283 -5.630 4.292 1.00 98.69 174 THR A O 1
ATOM 1388 N N . PHE A 1 175 ? -11.447 -4.352 4.083 1.00 98.75 175 PHE A N 1
ATOM 1389 C CA . PHE A 1 175 ? -12.060 -3.266 3.340 1.00 98.75 175 PHE A CA 1
ATOM 1390 C C . PHE A 1 175 ? -11.533 -3.266 1.916 1.00 98.75 175 PHE A C 1
ATOM 1392 O O . PHE A 1 175 ? -10.327 -3.381 1.716 1.00 98.75 175 PHE A O 1
ATOM 1399 N N . GLU A 1 176 ? -12.426 -3.117 0.949 1.00 98.81 176 GLU A N 1
ATOM 1400 C CA . GLU A 1 176 ? -12.071 -2.878 -0.446 1.00 98.81 176 GLU A CA 1
ATOM 1401 C C . GLU A 1 176 ? -12.088 -1.376 -0.691 1.00 98.81 176 GLU A C 1
ATOM 1403 O O . GLU A 1 176 ? -13.054 -0.691 -0.338 1.00 98.81 176 GLU A O 1
ATOM 1408 N N . VAL A 1 177 ? -11.023 -0.878 -1.307 1.00 98.81 177 VAL A N 1
ATOM 1409 C CA . VAL A 1 177 ? -10.937 0.490 -1.804 1.00 98.81 177 VAL A CA 1
ATOM 1410 C C . VAL A 1 177 ? -10.589 0.431 -3.278 1.00 98.81 177 VAL A C 1
ATOM 1412 O O . VAL A 1 177 ? -9.569 -0.140 -3.655 1.00 98.81 177 VAL A O 1
ATOM 1415 N N . ALA A 1 178 ? -11.449 1.014 -4.103 1.00 98.75 178 ALA A N 1
ATOM 1416 C CA . ALA A 1 178 ? -11.268 1.098 -5.546 1.00 98.75 178 ALA A CA 1
ATOM 1417 C C . ALA A 1 178 ? -11.076 2.559 -5.945 1.00 98.75 178 ALA A C 1
ATOM 1419 O O . ALA A 1 178 ? -11.682 3.455 -5.351 1.00 98.75 178 ALA A O 1
ATOM 1420 N N . SER A 1 179 ? -10.229 2.801 -6.940 1.00 98.75 179 SER A N 1
ATOM 1421 C CA . SER A 1 179 ? -9.880 4.146 -7.386 1.00 98.75 179 SER A CA 1
ATOM 1422 C C . SER A 1 179 ? -9.891 4.271 -8.904 1.00 98.75 179 SER A C 1
ATOM 1424 O O . SER A 1 179 ? -9.555 3.329 -9.624 1.00 98.75 179 SER A O 1
ATOM 1426 N N . TYR A 1 180 ? -10.284 5.451 -9.375 1.00 98.81 180 TYR A N 1
ATOM 1427 C CA . TYR A 1 180 ? -10.498 5.778 -10.780 1.00 98.81 180 TYR A CA 1
ATOM 1428 C C . TYR A 1 180 ? -9.966 7.182 -11.067 1.00 98.81 180 TYR A C 1
ATOM 1430 O O . TYR A 1 180 ? -10.098 8.063 -10.220 1.00 98.81 180 TYR A O 1
ATOM 1438 N N . ASN A 1 181 ? -9.407 7.417 -12.252 1.00 98.38 181 ASN A N 1
ATOM 1439 C CA . ASN A 1 181 ? -9.025 8.770 -12.667 1.00 98.38 181 ASN A CA 1
ATOM 1440 C C . ASN A 1 181 ? -10.235 9.590 -13.165 1.00 98.38 181 ASN A C 1
ATOM 1442 O O . ASN A 1 181 ? -11.370 9.107 -13.205 1.00 98.38 181 ASN A O 1
ATOM 1446 N N . GLN A 1 182 ? -9.986 10.825 -13.606 1.00 98.19 182 GLN A N 1
ATOM 1447 C CA . GLN A 1 182 ? -10.988 11.765 -14.126 1.00 98.19 182 GLN A CA 1
ATOM 1448 C C . GLN A 1 182 ? -11.781 11.247 -15.338 1.00 98.19 182 GLN A C 1
ATOM 1450 O O . GLN A 1 182 ? -12.876 11.735 -15.602 1.00 98.19 182 GLN A O 1
ATOM 1455 N N . ASN A 1 183 ? -11.259 10.247 -16.055 1.00 97.81 183 ASN A N 1
ATOM 1456 C CA . ASN A 1 183 ? -11.917 9.607 -17.197 1.00 97.81 183 ASN A CA 1
ATOM 1457 C C . ASN A 1 183 ? -12.631 8.302 -16.805 1.00 97.81 183 ASN A C 1
ATOM 1459 O O . ASN A 1 183 ? -13.023 7.526 -17.675 1.00 97.81 183 ASN A O 1
ATOM 1463 N N . ASN A 1 184 ? -12.777 8.037 -15.504 1.00 98.06 184 ASN A N 1
ATOM 1464 C CA . ASN A 1 184 ? -13.345 6.811 -14.949 1.00 98.06 184 ASN A CA 1
ATOM 1465 C C . ASN A 1 184 ? -12.556 5.531 -15.299 1.00 98.06 184 ASN A C 1
ATOM 1467 O O . ASN A 1 184 ? -13.094 4.425 -15.228 1.00 98.06 184 ASN A O 1
ATOM 1471 N N . LEU A 1 185 ? -11.274 5.665 -15.654 1.00 98.19 185 LEU A N 1
ATOM 1472 C CA . LEU A 1 185 ? -10.374 4.530 -15.848 1.00 98.19 185 LEU A CA 1
ATOM 1473 C C . LEU A 1 185 ? -9.940 3.997 -14.469 1.00 98.19 185 LEU A C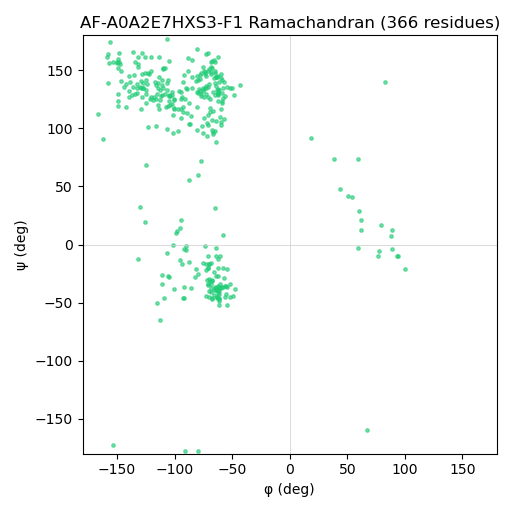 1
ATOM 1475 O O . LEU A 1 185 ? -9.473 4.801 -13.658 1.00 98.19 185 LEU A O 1
ATOM 1479 N N . PRO A 1 186 ? -10.077 2.689 -14.171 1.00 98.38 186 PRO A N 1
ATOM 1480 C CA . PRO A 1 186 ? -9.638 2.121 -12.896 1.00 98.38 186 PRO A CA 1
ATOM 1481 C C . PRO A 1 186 ? -8.112 2.181 -12.777 1.00 98.38 186 PRO A C 1
ATOM 1483 O O . PRO A 1 186 ? -7.417 1.760 -13.698 1.00 98.38 186 PRO A O 1
ATOM 1486 N N . VAL A 1 187 ? -7.584 2.669 -11.655 1.00 98.38 187 VAL A N 1
ATOM 1487 C CA . VAL A 1 187 ? -6.126 2.819 -11.459 1.00 98.38 187 VAL A CA 1
ATOM 1488 C C . VAL A 1 187 ? -5.560 1.825 -10.449 1.00 98.38 187 VAL A C 1
ATOM 1490 O O . VAL A 1 187 ? -4.556 1.169 -10.727 1.00 98.38 187 VAL A O 1
ATOM 1493 N N . SER A 1 188 ? -6.216 1.664 -9.299 1.00 98.44 188 SER A N 1
ATOM 1494 C CA . SER A 1 188 ? -5.855 0.648 -8.311 1.00 98.44 188 SER A CA 1
ATOM 1495 C C . SER A 1 188 ? -7.074 0.152 -7.537 1.00 98.44 188 SER A C 1
ATOM 1497 O O . SER A 1 188 ? -8.058 0.874 -7.334 1.00 98.44 188 SER A O 1
ATOM 1499 N N . THR A 1 189 ? -6.999 -1.090 -7.067 1.00 98.81 189 THR A N 1
ATOM 1500 C CA . THR A 1 189 ? -7.893 -1.634 -6.039 1.00 98.81 189 THR A CA 1
ATOM 1501 C C . THR A 1 189 ? -7.053 -2.267 -4.949 1.00 98.81 189 THR A C 1
ATOM 1503 O O . THR A 1 189 ? -6.135 -3.028 -5.257 1.00 98.81 189 THR A O 1
ATOM 1506 N N . TYR A 1 190 ? -7.373 -2.003 -3.686 1.00 98.81 190 TYR A N 1
ATOM 1507 C CA . TYR A 1 190 ? -6.721 -2.685 -2.579 1.00 98.81 190 TYR A CA 1
ATOM 1508 C C . TYR A 1 190 ? -7.689 -3.228 -1.533 1.00 98.81 190 TYR A C 1
ATOM 1510 O O . TYR A 1 190 ? -8.779 -2.701 -1.320 1.00 98.81 190 TYR A O 1
ATOM 1518 N N . TYR A 1 191 ? -7.242 -4.291 -0.867 1.00 98.81 191 TYR A N 1
ATOM 1519 C CA . TYR A 1 191 ? -7.942 -5.000 0.192 1.00 98.81 191 TYR A CA 1
ATOM 1520 C C . TYR A 1 191 ? -7.150 -4.868 1.487 1.00 98.81 191 TYR A C 1
ATOM 1522 O O . TYR A 1 191 ? -6.138 -5.544 1.683 1.00 98.81 191 TYR A O 1
ATOM 1530 N N . TYR A 1 192 ? -7.604 -3.983 2.368 1.00 98.50 192 TYR A N 1
ATOM 1531 C CA . TYR A 1 192 ? -6.933 -3.655 3.621 1.00 98.50 192 TYR A CA 1
ATOM 1532 C C . TYR A 1 192 ? -7.606 -4.383 4.779 1.00 98.50 192 TYR A C 1
ATOM 1534 O O . TYR A 1 192 ? -8.775 -4.140 5.072 1.00 98.50 192 TYR A O 1
ATOM 1542 N N . THR A 1 193 ? -6.884 -5.266 5.463 1.00 98.25 193 THR A N 1
ATOM 1543 C CA . THR A 1 193 ? -7.419 -6.018 6.602 1.00 98.25 193 THR A CA 1
ATOM 1544 C C . THR A 1 193 ? -6.944 -5.446 7.931 1.00 98.25 193 THR A C 1
ATOM 1546 O O . THR A 1 193 ? -5.740 -5.322 8.178 1.00 98.25 193 THR A O 1
ATOM 1549 N N . CYS A 1 194 ? -7.898 -5.197 8.825 1.00 95.56 194 CYS A N 1
ATOM 1550 C CA . CYS A 1 194 ? -7.669 -4.787 10.205 1.00 95.56 194 CYS A CA 1
ATOM 1551 C C . CYS A 1 194 ? -8.037 -5.891 11.192 1.00 95.56 194 CYS A C 1
ATOM 1553 O O . CYS A 1 194 ? -8.962 -6.673 10.961 1.00 95.56 194 CYS A O 1
ATOM 1555 N N . ILE A 1 195 ? -7.355 -5.897 12.332 1.00 93.38 195 ILE A N 1
ATOM 1556 C CA . ILE A 1 195 ? -7.698 -6.706 13.499 1.00 93.38 195 ILE A CA 1
ATOM 1557 C C . ILE A 1 195 ? -8.655 -5.887 14.368 1.00 93.38 195 ILE A C 1
ATOM 1559 O O . ILE A 1 195 ? -8.263 -4.863 14.924 1.00 93.38 195 ILE A O 1
ATOM 1563 N N . PHE A 1 196 ? -9.907 -6.323 14.481 1.00 91.94 196 PHE A N 1
ATOM 1564 C CA . PHE A 1 196 ? -10.916 -5.671 15.325 1.00 91.94 196 PHE A CA 1
ATOM 1565 C C . PHE A 1 196 ? -10.850 -6.167 16.774 1.00 91.94 196 PHE A C 1
ATOM 1567 O O . PHE A 1 196 ? -11.000 -5.395 17.727 1.00 91.94 196 PHE A O 1
ATOM 1574 N N . GLU A 1 197 ? -10.580 -7.461 16.938 1.00 89.62 197 GLU A N 1
ATOM 1575 C CA . GLU A 1 197 ? -10.385 -8.113 18.231 1.00 89.62 197 GLU A CA 1
ATOM 1576 C C . GLU A 1 197 ? -9.231 -9.109 18.119 1.00 89.62 197 GLU A C 1
ATOM 1578 O O . GLU A 1 197 ? -9.162 -9.896 17.171 1.00 89.62 197 GLU A O 1
ATOM 1583 N N . TYR A 1 198 ? -8.307 -9.063 19.076 1.00 82.25 198 TYR A N 1
ATOM 1584 C CA . TYR A 1 198 ? -7.109 -9.892 19.075 1.00 82.25 198 TYR A CA 1
ATOM 1585 C C . TYR A 1 198 ? -7.144 -10.864 20.254 1.00 82.25 198 TYR A C 1
ATOM 1587 O O . TYR A 1 198 ? -7.185 -10.443 21.408 1.00 82.25 198 TYR A O 1
ATOM 1595 N N . SER A 1 199 ? -7.116 -12.167 19.970 1.00 80.69 199 SER A N 1
ATOM 1596 C CA . SER A 1 199 ? -7.316 -13.215 20.984 1.00 80.69 199 SER A CA 1
ATOM 1597 C C . SER A 1 199 ? -6.153 -13.407 21.952 1.00 80.69 199 SER A C 1
ATOM 1599 O O . SER A 1 199 ? -6.329 -14.038 22.989 1.00 80.69 199 SER A O 1
ATOM 1601 N N . LYS A 1 200 ? -4.956 -12.905 21.623 1.00 72.75 200 LYS A N 1
ATOM 1602 C CA . LYS A 1 200 ? -3.726 -13.186 22.381 1.00 72.75 200 LYS A CA 1
ATOM 1603 C C . LYS A 1 200 ? -3.319 -12.087 23.375 1.00 72.75 200 LYS A C 1
ATOM 1605 O O . LYS A 1 200 ? -2.212 -12.156 23.892 1.00 72.75 200 LYS A O 1
ATOM 1610 N N . GLY A 1 201 ? -4.170 -11.092 23.637 1.00 69.31 201 GLY A N 1
ATOM 1611 C CA . GLY A 1 201 ? -3.818 -9.960 24.510 1.00 69.31 201 GLY A CA 1
ATOM 1612 C C . GLY A 1 201 ? -2.732 -9.048 23.915 1.00 69.31 201 GLY A C 1
ATOM 1613 O O . GLY A 1 201 ? -2.530 -9.031 22.703 1.00 69.31 201 GLY A O 1
ATOM 1614 N N . GLN A 1 202 ? -2.045 -8.256 24.738 1.00 64.19 202 GLN A N 1
ATOM 1615 C CA . GLN A 1 202 ? -0.944 -7.400 24.271 1.00 64.19 202 GLN A CA 1
ATOM 1616 C C . GLN A 1 202 ? 0.310 -8.232 23.955 1.00 64.19 202 GLN A C 1
ATOM 1618 O O . GLN A 1 202 ? 0.554 -9.261 24.587 1.00 64.19 202 GLN A O 1
ATOM 1623 N N . ARG A 1 203 ? 1.106 -7.815 22.960 1.00 67.31 203 ARG A N 1
ATOM 1624 C CA . ARG A 1 203 ? 2.423 -8.426 22.725 1.00 67.31 203 ARG A CA 1
ATOM 1625 C C . ARG A 1 203 ? 3.403 -7.935 23.790 1.00 67.31 203 ARG A C 1
ATOM 1627 O O . ARG A 1 203 ? 3.256 -6.831 24.302 1.00 67.31 203 ARG A O 1
ATOM 1634 N N . THR A 1 204 ? 4.417 -8.745 24.087 1.00 63.28 204 THR A N 1
ATOM 1635 C CA . THR A 1 204 ? 5.543 -8.314 24.920 1.00 63.28 204 THR A CA 1
ATOM 1636 C C . THR A 1 204 ? 6.224 -7.118 24.266 1.00 63.28 204 THR A C 1
ATOM 1638 O O . THR A 1 204 ? 6.536 -7.167 23.073 1.00 63.28 204 THR A O 1
ATOM 1641 N N . GLN A 1 205 ? 6.439 -6.059 25.043 1.00 65.19 205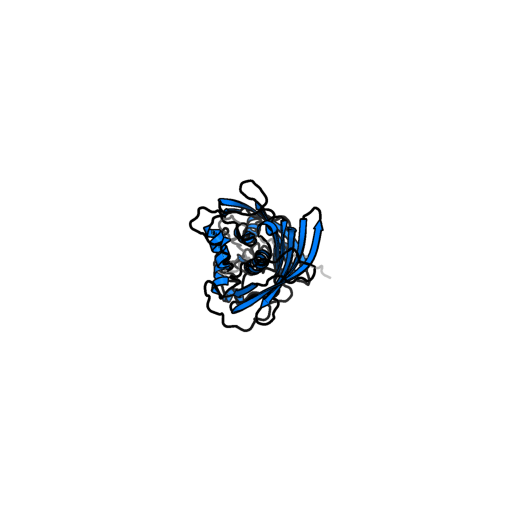 GLN A N 1
ATOM 1642 C CA . GLN A 1 205 ? 7.178 -4.891 24.588 1.00 65.19 205 GLN A CA 1
ATOM 1643 C C . GLN A 1 205 ? 8.618 -5.300 24.263 1.00 65.19 205 GLN A C 1
ATOM 1645 O O . GLN A 1 205 ? 9.256 -6.022 25.032 1.00 65.19 205 GLN A O 1
ATOM 1650 N N . ARG A 1 206 ? 9.115 -4.864 23.106 1.00 68.75 206 ARG A N 1
ATOM 1651 C CA . ARG A 1 206 ? 10.521 -5.045 22.738 1.00 68.75 206 ARG A CA 1
ATOM 1652 C C . ARG A 1 206 ? 11.387 -4.105 23.578 1.00 68.75 206 ARG A C 1
ATOM 1654 O O . ARG A 1 206 ? 10.963 -2.991 23.881 1.00 68.75 206 ARG A O 1
ATOM 1661 N N . GLU A 1 207 ? 12.587 -4.550 23.947 1.00 68.19 207 GLU A N 1
ATOM 1662 C CA . GLU A 1 207 ? 13.566 -3.678 24.602 1.00 68.19 207 GLU A CA 1
ATOM 1663 C C . GLU A 1 207 ? 13.896 -2.475 23.712 1.00 68.19 207 GLU A C 1
ATOM 1665 O O . GLU A 1 207 ? 13.975 -2.593 22.486 1.00 68.19 207 GLU A O 1
ATOM 1670 N N . PHE A 1 208 ? 14.062 -1.311 24.338 1.00 67.88 208 PHE A N 1
ATOM 1671 C CA . PHE A 1 208 ? 14.368 -0.077 23.630 1.00 67.88 208 PHE A CA 1
ATOM 1672 C C . PHE A 1 208 ? 15.711 -0.189 22.904 1.00 67.88 208 PHE A C 1
ATOM 1674 O O . PHE A 1 208 ? 16.728 -0.541 23.500 1.00 67.88 208 PHE A O 1
ATOM 1681 N N . THR A 1 209 ? 15.713 0.164 21.623 1.00 65.62 209 THR A N 1
ATOM 1682 C CA . THR A 1 209 ? 16.920 0.330 20.814 1.00 65.62 209 THR A CA 1
ATOM 1683 C C . THR A 1 209 ? 17.076 1.802 20.468 1.00 65.62 209 THR A C 1
ATOM 1685 O O . THR A 1 209 ? 16.135 2.404 19.949 1.00 65.62 209 THR A O 1
ATOM 1688 N N . GLU A 1 210 ? 18.251 2.382 20.729 1.00 68.69 210 GLU A N 1
ATOM 1689 C CA . GLU A 1 210 ? 18.533 3.761 20.323 1.00 68.69 210 GLU A CA 1
ATOM 1690 C C . GLU A 1 210 ? 18.326 3.926 18.815 1.00 68.69 210 GLU A C 1
ATOM 1692 O O . GLU A 1 210 ? 18.861 3.171 17.998 1.00 68.69 210 GLU A O 1
ATOM 1697 N N . SER A 1 211 ? 17.525 4.924 18.450 1.00 66.00 211 SER A N 1
ATOM 1698 C CA . SER A 1 211 ? 17.256 5.230 17.051 1.00 66.00 211 SER A CA 1
ATOM 1699 C C . SER A 1 211 ? 18.433 5.990 16.439 1.00 66.00 211 SER A C 1
ATOM 1701 O O . SER A 1 211 ? 18.887 6.970 17.034 1.00 66.00 211 SER A O 1
ATOM 1703 N N . PRO A 1 212 ? 18.933 5.603 15.249 1.00 67.38 212 PRO A N 1
ATOM 1704 C CA . PRO A 1 212 ? 19.886 6.435 14.540 1.00 67.38 212 PRO A CA 1
ATOM 1705 C C . PRO A 1 212 ? 19.203 7.752 14.162 1.00 67.38 212 PRO A C 1
ATOM 1707 O O . PRO A 1 212 ? 18.020 7.773 13.813 1.00 67.38 212 PRO A O 1
ATOM 1710 N N . ALA A 1 213 ? 19.957 8.850 14.208 1.00 71.12 213 ALA A N 1
ATOM 1711 C CA . ALA A 1 213 ? 19.465 10.134 13.728 1.00 71.12 213 ALA A CA 1
ATOM 1712 C C . ALA A 1 213 ? 19.026 10.014 12.262 1.00 71.12 213 ALA A C 1
ATOM 1714 O O . ALA A 1 213 ? 19.701 9.364 11.456 1.00 71.12 213 ALA A O 1
ATOM 1715 N N . PHE A 1 214 ? 17.911 10.657 11.916 1.00 69.62 214 PHE A N 1
ATOM 1716 C CA . PHE A 1 214 ? 17.502 10.759 10.526 1.00 69.62 214 PHE A CA 1
ATOM 1717 C C . PHE A 1 214 ? 18.555 11.541 9.727 1.00 69.62 214 PHE A C 1
ATOM 1719 O O . PHE A 1 214 ? 19.013 12.604 10.146 1.00 69.62 214 PHE A O 1
ATOM 1726 N N . GLN A 1 215 ? 18.970 10.990 8.588 1.00 69.06 215 GLN A N 1
ATOM 1727 C CA . GLN A 1 215 ? 19.842 11.647 7.616 1.00 69.06 215 GLN A CA 1
ATOM 1728 C C . GLN A 1 215 ? 19.156 11.551 6.254 1.00 69.06 215 GLN A C 1
ATOM 1730 O O . GLN A 1 215 ? 18.654 10.483 5.921 1.00 69.06 215 GLN A O 1
ATOM 1735 N N . ASN A 1 216 ? 19.113 12.644 5.486 1.00 65.62 216 ASN A N 1
ATOM 1736 C CA . ASN A 1 216 ? 18.528 12.676 4.142 1.00 65.62 216 ASN A CA 1
ATOM 1737 C C . ASN A 1 216 ? 19.605 13.055 3.094 1.00 65.62 216 ASN A C 1
ATOM 1739 O O . ASN A 1 216 ? 20.218 14.116 3.250 1.00 65.62 216 ASN A O 1
ATOM 1743 N N . PRO A 1 217 ? 19.840 12.241 2.043 1.00 65.62 217 PRO A N 1
ATOM 1744 C CA . PRO A 1 217 ? 19.350 10.869 1.907 1.00 65.62 217 PRO A CA 1
ATOM 1745 C C . PRO A 1 217 ? 19.953 9.984 3.002 1.00 65.62 217 PRO A C 1
ATOM 1747 O O . PRO A 1 217 ? 21.108 10.173 3.393 1.00 65.62 217 PRO A O 1
ATOM 1750 N N . PHE A 1 218 ? 19.182 9.020 3.509 1.00 61.16 218 PHE A N 1
ATOM 1751 C CA . PHE A 1 218 ? 19.720 8.041 4.459 1.00 61.16 218 PHE A CA 1
ATOM 1752 C C . PHE A 1 218 ? 20.873 7.288 3.761 1.00 61.16 218 PHE A C 1
ATOM 1754 O O . PHE A 1 218 ? 20.780 7.077 2.543 1.00 61.16 218 PHE A O 1
ATOM 1761 N N . PRO A 1 219 ? 21.978 6.910 4.449 1.00 52.25 219 PRO A N 1
ATOM 1762 C CA . PRO A 1 219 ? 23.081 6.160 3.839 1.00 52.25 219 PRO A CA 1
ATOM 1763 C C . PRO A 1 219 ? 22.554 5.033 2.948 1.00 52.25 219 PRO A C 1
ATOM 1765 O O . PRO A 1 219 ? 21.575 4.376 3.301 1.00 52.25 219 PRO A O 1
ATOM 1768 N N . PRO A 1 220 ? 23.160 4.858 1.766 1.00 50.56 220 PRO A N 1
ATOM 1769 C CA . PRO A 1 220 ? 22.439 4.738 0.514 1.00 50.56 220 PRO A CA 1
ATOM 1770 C C . PRO A 1 220 ? 21.484 3.552 0.541 1.00 50.56 220 PRO A C 1
ATOM 1772 O O . PRO A 1 220 ? 21.889 2.401 0.369 1.00 50.56 220 PRO A O 1
ATOM 1775 N N . VAL A 1 221 ? 20.195 3.861 0.663 1.00 50.50 221 VAL A N 1
ATOM 1776 C CA . VAL A 1 221 ? 19.138 3.029 0.098 1.00 50.50 221 VAL A CA 1
ATOM 1777 C C . VAL A 1 221 ? 19.342 3.075 -1.417 1.00 50.50 221 VAL A C 1
ATOM 1779 O O . VAL A 1 221 ? 18.877 3.980 -2.095 1.00 50.50 221 VAL A O 1
ATOM 1782 N N . SER A 1 222 ? 20.174 2.160 -1.918 1.00 49.12 222 SER A N 1
ATOM 1783 C CA . SER A 1 222 ? 20.394 1.847 -3.331 1.00 49.12 222 SER A CA 1
ATOM 1784 C C . SER A 1 222 ? 20.387 3.065 -4.276 1.00 49.12 222 SER A C 1
ATOM 1786 O O . SER A 1 222 ? 19.492 3.221 -5.097 1.00 49.12 222 SER A O 1
ATOM 1788 N N . SER A 1 223 ? 21.445 3.884 -4.257 1.00 49.38 223 SER A N 1
ATOM 1789 C CA . SER A 1 223 ? 21.726 4.830 -5.359 1.00 49.38 223 SER A CA 1
ATOM 1790 C C . SER A 1 223 ? 22.027 4.122 -6.692 1.00 49.38 223 SER A C 1
ATOM 1792 O O . SER A 1 223 ? 22.265 4.761 -7.718 1.00 49.38 223 SER A O 1
ATOM 1794 N N . THR A 1 224 ? 22.052 2.788 -6.686 1.00 55.09 224 THR A N 1
ATOM 1795 C CA . THR A 1 224 ? 22.218 1.960 -7.868 1.00 55.09 224 THR A CA 1
ATOM 1796 C C . THR A 1 224 ? 20.951 1.989 -8.716 1.00 55.09 224 THR A C 1
ATOM 1798 O O . THR A 1 224 ? 19.841 1.749 -8.251 1.00 55.09 224 THR A O 1
ATOM 1801 N N . THR A 1 225 ? 21.134 2.254 -10.004 1.00 64.00 225 THR A N 1
ATOM 1802 C CA . THR A 1 225 ? 20.085 2.219 -11.032 1.00 64.00 225 THR A CA 1
ATOM 1803 C C . THR A 1 225 ? 19.949 0.842 -11.685 1.00 64.00 225 THR A C 1
ATOM 1805 O O . THR A 1 225 ? 19.094 0.646 -12.543 1.00 64.00 225 THR A O 1
ATOM 1808 N N . GLU A 1 226 ? 20.782 -0.122 -11.281 1.00 73.88 226 GLU A N 1
ATOM 1809 C CA . GLU A 1 226 ? 20.836 -1.470 -11.849 1.00 73.88 226 GLU A CA 1
ATOM 1810 C C . GLU A 1 226 ? 19.494 -2.187 -11.692 1.00 73.88 226 GLU A C 1
ATOM 1812 O O . GLU A 1 226 ? 19.061 -2.432 -10.572 1.00 73.88 226 GLU A O 1
ATOM 1817 N N . LYS A 1 227 ? 18.830 -2.518 -12.794 1.00 80.12 227 LYS A N 1
ATOM 1818 C CA . LYS A 1 227 ? 17.609 -3.328 -12.780 1.00 80.12 227 LYS A CA 1
ATOM 1819 C C . LYS A 1 227 ? 17.957 -4.808 -12.844 1.00 80.12 227 LYS A C 1
ATOM 1821 O O . LYS A 1 227 ? 19.038 -5.187 -13.287 1.00 80.12 227 LYS A O 1
ATOM 1826 N N . LEU A 1 228 ? 17.005 -5.643 -12.444 1.00 84.75 228 LEU A N 1
ATOM 1827 C CA . LEU A 1 228 ? 17.113 -7.079 -12.634 1.00 84.75 228 LEU A CA 1
ATOM 1828 C C . LEU A 1 228 ? 17.171 -7.386 -14.139 1.00 84.75 228 LEU A C 1
ATOM 1830 O O . LEU A 1 228 ? 16.322 -6.920 -14.899 1.00 84.75 228 LEU A O 1
ATOM 1834 N N . ASN A 1 229 ? 18.162 -8.165 -14.576 1.00 87.00 229 ASN A N 1
ATOM 1835 C CA . ASN A 1 229 ? 18.192 -8.651 -15.952 1.00 87.00 229 ASN A CA 1
ATOM 1836 C C . ASN A 1 229 ? 17.150 -9.766 -16.111 1.00 87.00 229 ASN A C 1
ATOM 1838 O O . ASN A 1 229 ? 17.329 -10.864 -15.581 1.00 87.00 229 ASN A O 1
ATOM 1842 N N . LEU A 1 230 ? 16.068 -9.467 -16.831 1.00 87.19 230 LEU A N 1
ATOM 1843 C CA . LEU A 1 230 ? 14.913 -10.350 -16.965 1.00 87.19 230 LEU A CA 1
ATOM 1844 C C . LEU A 1 230 ? 15.171 -11.584 -17.849 1.00 87.19 230 LEU A C 1
ATOM 1846 O O . LEU A 1 230 ? 14.499 -12.600 -17.661 1.00 87.19 230 LEU A O 1
ATOM 1850 N N . ASP A 1 231 ? 16.168 -11.534 -18.741 1.00 84.56 231 ASP A N 1
ATOM 1851 C CA . ASP A 1 231 ? 16.439 -12.567 -19.759 1.00 84.56 231 ASP A CA 1
ATOM 1852 C C . ASP A 1 231 ? 16.928 -13.904 -19.172 1.00 84.56 231 ASP A C 1
ATOM 1854 O O . ASP A 1 231 ? 16.930 -14.937 -19.845 1.00 84.56 231 ASP A O 1
ATOM 1858 N N . HIS A 1 232 ? 17.368 -13.901 -17.912 1.00 81.75 232 HIS A N 1
ATOM 1859 C CA . HIS A 1 232 ? 17.998 -15.054 -17.256 1.00 81.75 232 HIS A CA 1
ATOM 1860 C C . HIS A 1 232 ? 17.326 -15.444 -15.937 1.00 81.75 232 HIS A C 1
ATOM 1862 O O . HIS A 1 232 ? 17.922 -16.126 -15.100 1.00 81.75 232 HIS A O 1
ATOM 1868 N N . LEU A 1 233 ? 16.086 -15.006 -15.733 1.00 90.88 233 LEU A N 1
ATOM 1869 C CA . LEU A 1 233 ? 15.345 -15.291 -14.513 1.00 90.88 233 LEU A CA 1
ATOM 1870 C C . LEU A 1 233 ? 14.644 -16.644 -14.574 1.00 90.88 233 LEU A C 1
ATOM 1872 O O . LEU A 1 233 ? 13.965 -16.979 -15.540 1.00 90.88 233 LEU A O 1
ATOM 1876 N N . ALA A 1 234 ? 14.771 -17.396 -13.487 1.00 93.25 234 ALA A N 1
ATOM 1877 C CA . ALA A 1 234 ? 14.129 -18.683 -13.289 1.00 93.25 234 ALA A CA 1
ATOM 1878 C C . ALA A 1 234 ? 13.547 -18.763 -11.867 1.00 93.25 234 ALA A C 1
ATOM 1880 O O . ALA A 1 234 ? 13.901 -17.959 -10.996 1.00 93.25 234 ALA A O 1
ATOM 1881 N N . PRO A 1 235 ? 12.666 -19.738 -11.584 1.00 96.56 235 PRO A N 1
ATOM 1882 C CA . PRO A 1 235 ? 12.314 -20.075 -10.210 1.00 96.56 235 PRO A CA 1
ATOM 1883 C C . PRO A 1 235 ? 13.571 -20.250 -9.344 1.00 96.56 235 PRO A C 1
ATOM 1885 O O . PRO A 1 235 ? 14.496 -20.969 -9.714 1.00 96.56 235 PRO A O 1
ATOM 1888 N N . GLY A 1 236 ? 13.611 -19.575 -8.197 1.00 95.62 236 GLY A N 1
ATOM 1889 C CA . GLY A 1 236 ? 14.762 -19.547 -7.293 1.00 95.62 236 GLY A CA 1
ATOM 1890 C C . GLY A 1 236 ? 15.740 -18.387 -7.517 1.00 95.62 236 GLY A C 1
ATOM 1891 O O . GLY A 1 236 ? 16.591 -18.168 -6.657 1.00 95.62 236 GLY A O 1
ATOM 1892 N N . SER A 1 237 ? 15.628 -17.610 -8.602 1.00 95.69 237 SER A N 1
ATOM 1893 C CA . SER A 1 237 ? 16.447 -16.403 -8.784 1.00 95.69 237 SER A CA 1
ATOM 1894 C C . SER A 1 237 ? 16.172 -15.382 -7.677 1.00 95.69 237 SER A C 1
ATOM 1896 O O . SER A 1 237 ? 15.017 -15.075 -7.364 1.00 95.69 237 SER A O 1
ATOM 1898 N N . ASN A 1 238 ? 17.246 -14.833 -7.106 1.00 95.44 238 ASN A N 1
ATOM 1899 C CA . ASN A 1 238 ? 17.169 -13.756 -6.126 1.00 95.44 238 ASN A CA 1
ATOM 1900 C C . ASN A 1 238 ? 16.919 -12.413 -6.814 1.00 95.44 238 ASN A C 1
ATOM 1902 O O . ASN A 1 238 ? 17.466 -12.132 -7.879 1.00 95.44 238 ASN A O 1
ATOM 1906 N N . MET A 1 239 ? 16.112 -11.582 -6.168 1.00 94.06 239 MET A N 1
ATOM 1907 C CA . MET A 1 239 ? 15.919 -10.185 -6.536 1.00 94.06 239 MET A CA 1
ATOM 1908 C C . MET A 1 239 ? 17.008 -9.311 -5.899 1.00 94.06 239 MET A C 1
ATOM 1910 O O . MET A 1 239 ? 17.602 -9.684 -4.886 1.00 94.06 239 MET A O 1
ATOM 1914 N N . LEU A 1 240 ? 17.236 -8.125 -6.459 1.00 92.44 240 LEU A N 1
ATOM 1915 C CA . LEU A 1 240 ? 18.139 -7.108 -5.920 1.00 92.44 240 LEU A CA 1
ATOM 1916 C C . LEU A 1 240 ? 17.527 -6.495 -4.651 1.00 92.44 240 LEU A C 1
ATOM 1918 O O . LEU A 1 240 ? 16.504 -5.818 -4.781 1.00 92.44 240 LEU A O 1
ATOM 1922 N N . PRO A 1 241 ? 18.097 -6.733 -3.454 1.00 92.31 241 PRO A N 1
ATOM 1923 C CA . PRO A 1 241 ? 17.508 -6.299 -2.192 1.00 92.31 241 PRO A CA 1
ATOM 1924 C C . PRO A 1 241 ? 17.617 -4.784 -1.994 1.00 92.31 241 PRO A C 1
ATOM 1926 O O . PRO A 1 241 ? 18.437 -4.114 -2.627 1.00 92.31 241 PRO A O 1
ATOM 1929 N N . ILE A 1 242 ? 16.825 -4.262 -1.059 1.00 90.56 242 ILE A N 1
ATOM 1930 C CA . ILE A 1 242 ? 16.945 -2.892 -0.550 1.00 90.56 242 ILE A CA 1
ATOM 1931 C C . ILE A 1 242 ? 17.072 -2.919 0.974 1.00 90.56 242 ILE A C 1
ATOM 1933 O O . ILE A 1 242 ? 16.494 -3.776 1.640 1.00 90.56 242 ILE A O 1
ATOM 1937 N N . ALA A 1 243 ? 17.805 -1.963 1.535 1.00 88.88 243 ALA A N 1
ATOM 1938 C CA . ALA A 1 243 ? 17.888 -1.758 2.975 1.00 88.88 243 ALA A CA 1
ATOM 1939 C C . ALA A 1 243 ? 17.231 -0.425 3.324 1.00 88.88 243 ALA A C 1
ATOM 1941 O O . ALA A 1 243 ? 17.521 0.571 2.675 1.00 88.88 243 ALA A O 1
ATOM 1942 N N . ILE A 1 244 ? 16.374 -0.408 4.339 1.00 88.75 244 ILE A N 1
ATOM 1943 C CA . ILE A 1 244 ? 15.680 0.783 4.838 1.00 88.75 244 ILE A CA 1
ATOM 1944 C C . ILE A 1 244 ? 16.030 0.959 6.311 1.00 88.75 244 ILE A C 1
ATOM 1946 O O . ILE A 1 244 ? 16.226 -0.024 7.024 1.00 88.75 244 ILE A O 1
ATOM 1950 N N . SER A 1 245 ? 16.122 2.197 6.781 1.00 88.19 245 SER A N 1
ATOM 1951 C CA . SER A 1 245 ? 16.239 2.482 8.211 1.00 88.19 245 SER A CA 1
ATOM 1952 C C . SER A 1 245 ? 15.023 3.263 8.679 1.00 88.19 245 SER A C 1
ATOM 1954 O O . SER A 1 245 ? 14.565 4.179 8.003 1.00 88.19 245 SER A O 1
ATOM 1956 N N . GLU A 1 246 ? 14.499 2.891 9.836 1.00 88.62 246 GLU A N 1
ATOM 1957 C CA . GLU A 1 246 ? 13.340 3.522 10.440 1.00 88.62 246 GLU A CA 1
ATOM 1958 C C . GLU A 1 246 ? 13.779 4.461 11.562 1.00 88.62 246 GLU A C 1
ATOM 1960 O O . GLU A 1 246 ? 14.557 4.087 12.444 1.00 88.62 246 GLU A O 1
ATOM 1965 N N . SER A 1 247 ? 13.253 5.680 11.550 1.00 85.94 247 SER A N 1
ATOM 1966 C CA . SER A 1 247 ? 13.419 6.659 12.621 1.00 85.94 247 SER A CA 1
ATOM 1967 C C . SER A 1 247 ? 12.053 7.144 13.089 1.00 85.94 247 SER A C 1
ATOM 1969 O O . SER A 1 247 ? 11.059 7.025 12.372 1.00 85.94 247 SER A O 1
ATOM 1971 N N . GLU A 1 248 ? 12.006 7.729 14.282 1.00 83.81 248 GLU A N 1
ATOM 1972 C CA . GLU A 1 248 ? 10.797 8.383 14.780 1.00 83.81 248 GLU A CA 1
ATOM 1973 C C . GLU A 1 248 ? 10.308 9.456 13.795 1.00 83.81 248 GLU A C 1
ATOM 1975 O O . GLU A 1 248 ? 9.133 9.486 13.447 1.00 83.81 248 GLU A O 1
ATOM 1980 N N . GLU A 1 249 ? 11.224 10.258 13.241 1.00 84.44 249 GLU A N 1
ATOM 1981 C CA . GLU A 1 249 ? 10.896 11.266 12.230 1.00 84.44 249 GLU A CA 1
ATOM 1982 C C . GLU A 1 249 ? 10.193 10.664 11.001 1.00 84.44 249 GLU A C 1
ATOM 1984 O O . GLU A 1 249 ? 9.168 11.193 10.573 1.00 84.44 249 GLU A O 1
ATOM 1989 N N . ILE A 1 250 ? 10.672 9.542 10.449 1.00 87.75 250 ILE A N 1
ATOM 1990 C CA . ILE A 1 250 ? 10.023 8.895 9.294 1.00 87.75 250 ILE A CA 1
ATOM 1991 C C . ILE A 1 250 ? 8.637 8.350 9.650 1.00 87.75 250 ILE A C 1
ATOM 1993 O O . ILE A 1 250 ? 7.709 8.481 8.845 1.00 87.75 250 ILE A O 1
ATOM 1997 N N . ILE A 1 251 ? 8.472 7.781 10.847 1.00 87.31 251 ILE A N 1
ATOM 1998 C CA . ILE A 1 251 ? 7.175 7.293 11.334 1.00 87.31 251 ILE A CA 1
ATOM 1999 C C . ILE A 1 251 ? 6.174 8.455 11.417 1.00 87.31 251 ILE A C 1
ATOM 2001 O O . ILE A 1 251 ? 5.048 8.341 10.919 1.00 87.31 251 ILE A O 1
ATOM 2005 N N . LEU A 1 252 ? 6.593 9.588 11.989 1.00 85.12 252 LEU A N 1
ATOM 2006 C CA . LEU A 1 252 ? 5.769 10.793 12.102 1.00 85.12 252 LEU A CA 1
ATOM 2007 C C . LEU A 1 252 ? 5.416 11.363 10.720 1.00 85.12 252 LEU A C 1
ATOM 2009 O O . LEU A 1 252 ? 4.246 11.637 10.448 1.00 85.12 252 LEU A O 1
ATOM 2013 N N . ARG A 1 253 ? 6.391 11.472 9.810 1.00 87.81 253 ARG A N 1
ATOM 2014 C CA . ARG A 1 253 ? 6.170 11.984 8.446 1.00 87.81 253 ARG A CA 1
ATOM 2015 C C . ARG A 1 253 ? 5.203 11.112 7.644 1.00 87.81 253 ARG A C 1
ATOM 2017 O O . ARG A 1 253 ? 4.305 11.646 6.996 1.00 87.81 253 ARG A O 1
ATOM 2024 N N . HIS A 1 254 ? 5.314 9.785 7.734 1.00 89.31 254 HIS A N 1
ATOM 2025 C CA . HIS A 1 254 ? 4.337 8.873 7.126 1.00 89.31 254 HIS A CA 1
ATOM 2026 C C . HIS A 1 254 ? 2.930 9.045 7.706 1.00 89.31 254 HIS A C 1
ATOM 2028 O O . HIS A 1 254 ? 1.948 8.937 6.972 1.00 89.31 254 HIS A O 1
ATOM 2034 N N . ASN A 1 255 ? 2.806 9.291 9.013 1.00 85.56 255 ASN A N 1
ATOM 2035 C CA . ASN A 1 255 ? 1.507 9.533 9.636 1.00 85.56 255 ASN A CA 1
ATOM 2036 C C . ASN A 1 255 ? 0.867 10.861 9.192 1.00 85.56 255 ASN A C 1
ATOM 2038 O O . ASN A 1 255 ? -0.366 10.945 9.072 1.00 85.56 255 ASN A O 1
ATOM 2042 N N . ASP A 1 256 ? 1.691 11.889 9.008 1.00 87.06 256 ASP A N 1
ATOM 2043 C CA . ASP A 1 256 ? 1.252 13.250 8.712 1.00 87.06 256 ASP A CA 1
ATOM 2044 C C . ASP A 1 256 ? 0.943 13.461 7.227 1.00 87.06 256 ASP A C 1
ATOM 2046 O O . ASP A 1 256 ? 0.054 14.252 6.903 1.00 87.06 256 ASP A O 1
ATOM 2050 N N . PHE A 1 257 ? 1.584 12.707 6.328 1.00 91.38 257 PHE A N 1
ATOM 2051 C CA . PHE A 1 257 ? 1.295 12.776 4.899 1.00 91.38 257 PHE A CA 1
ATOM 2052 C C . PHE A 1 257 ? -0.100 12.245 4.572 1.00 91.38 257 PHE A C 1
ATOM 2054 O O . PHE A 1 257 ? -0.378 11.043 4.594 1.00 91.38 257 PHE A O 1
ATOM 2061 N N . ARG A 1 258 ? -1.005 13.167 4.244 1.00 89.88 258 ARG A N 1
ATOM 2062 C CA . ARG A 1 258 ? -2.402 12.875 3.923 1.00 89.88 258 ARG A CA 1
ATOM 2063 C C . ARG A 1 258 ? -2.837 13.739 2.759 1.00 89.88 258 ARG A C 1
ATOM 2065 O O . ARG A 1 258 ? -2.759 14.959 2.825 1.00 89.88 258 ARG A O 1
ATOM 2072 N N . LEU A 1 259 ? -3.370 13.101 1.723 1.00 93.81 259 LEU A N 1
ATOM 2073 C CA . LEU A 1 259 ? -3.992 13.810 0.600 1.00 93.81 259 LEU A CA 1
ATOM 2074 C C . LEU A 1 259 ? -5.509 13.944 0.763 1.00 93.81 259 LEU A C 1
ATOM 2076 O O . LEU A 1 259 ? -6.146 14.722 0.061 1.00 93.81 259 LEU A O 1
ATOM 2080 N N . ALA A 1 260 ? -6.085 13.190 1.700 1.00 91.00 260 ALA A N 1
ATOM 2081 C CA . ALA A 1 260 ? -7.475 13.293 2.110 1.00 91.00 260 ALA A CA 1
ATOM 2082 C C . ALA A 1 260 ? -7.685 12.714 3.518 1.00 91.00 260 ALA A C 1
ATOM 2084 O O . ALA A 1 260 ? -6.868 11.946 4.031 1.00 91.00 260 ALA A O 1
ATOM 2085 N N . GLY A 1 261 ? -8.829 13.054 4.117 1.00 81.25 261 GLY A N 1
ATOM 2086 C CA . GLY A 1 261 ? -9.148 12.742 5.510 1.00 81.25 261 GLY A CA 1
ATOM 2087 C C . GLY A 1 261 ? -8.542 13.764 6.475 1.00 81.25 261 GLY A C 1
ATOM 2088 O O . GLY A 1 261 ? -7.422 14.227 6.283 1.00 81.25 261 GLY A O 1
ATOM 2089 N N . GLY A 1 262 ? -9.298 14.146 7.507 1.00 71.06 262 GLY A N 1
ATOM 2090 C CA . GLY A 1 262 ? -8.829 15.103 8.514 1.00 71.06 262 GLY A CA 1
ATOM 2091 C C . GLY A 1 262 ? -7.654 14.574 9.346 1.00 71.06 262 GLY A C 1
ATOM 2092 O O . GLY A 1 262 ? -7.472 13.359 9.484 1.00 71.06 262 GLY A O 1
ATOM 2093 N N . LYS A 1 263 ? -6.873 15.495 9.927 1.00 64.94 263 LYS A N 1
ATOM 2094 C CA . LYS A 1 263 ? -5.839 15.163 10.917 1.00 64.94 263 LYS A CA 1
ATOM 2095 C C . LYS A 1 263 ? -6.497 14.555 12.162 1.00 64.94 263 LYS A C 1
ATOM 2097 O O . LYS A 1 263 ? -7.603 14.938 12.536 1.00 64.94 263 LYS A O 1
ATOM 2102 N N . ARG A 1 264 ? -5.821 13.588 12.782 1.00 65.88 264 ARG A N 1
ATOM 2103 C CA . ARG A 1 264 ? -6.208 13.014 14.076 1.00 65.88 264 ARG A CA 1
ATOM 2104 C C . ARG A 1 264 ? -5.101 13.296 15.073 1.00 65.88 264 ARG A C 1
ATOM 2106 O O . ARG A 1 264 ? -3.956 12.950 14.800 1.00 65.88 264 ARG A O 1
ATOM 2113 N N . ASP A 1 265 ? -5.465 13.884 16.205 1.00 53.16 265 ASP A N 1
ATOM 2114 C CA . ASP A 1 265 ? -4.503 14.423 17.173 1.00 53.16 265 ASP A CA 1
ATOM 2115 C C . ASP A 1 265 ? -3.715 13.343 17.934 1.00 53.16 265 ASP A C 1
ATOM 2117 O O . ASP A 1 265 ? -2.646 13.624 18.456 1.00 53.16 265 ASP A O 1
ATOM 2121 N N . SER A 1 266 ? -4.206 12.100 17.986 1.00 57.88 266 SER A N 1
ATOM 2122 C CA . SER A 1 266 ? -3.555 11.002 18.715 1.00 57.88 266 SER A CA 1
ATOM 2123 C C . SER A 1 266 ? -3.834 9.658 18.036 1.00 57.88 266 SER A C 1
ATOM 2125 O O . SER A 1 266 ? -4.985 9.340 17.719 1.00 57.88 266 SER A O 1
ATOM 2127 N N . ASN A 1 267 ? -2.789 8.872 17.778 1.00 67.06 267 ASN A N 1
ATOM 2128 C CA . ASN A 1 267 ? -2.866 7.482 17.321 1.00 67.06 267 ASN A CA 1
ATOM 2129 C C . ASN A 1 267 ? -1.574 6.733 17.694 1.00 67.06 267 ASN A C 1
ATOM 2131 O O . ASN A 1 267 ? -0.619 7.344 18.168 1.00 67.06 267 ASN A O 1
ATOM 2135 N N . ILE A 1 268 ? -1.521 5.416 17.458 1.00 61.06 268 ILE A N 1
ATOM 2136 C CA . ILE A 1 268 ? -0.388 4.585 17.900 1.00 61.06 268 ILE A CA 1
ATOM 2137 C C . ILE A 1 268 ? 0.959 4.917 17.255 1.00 61.06 268 ILE A C 1
ATOM 2139 O O . ILE A 1 268 ? 1.954 4.333 17.654 1.00 61.06 268 ILE A O 1
ATOM 2143 N N . HIS A 1 269 ? 0.998 5.752 16.223 1.00 70.12 269 HIS A N 1
ATOM 2144 C CA . HIS A 1 269 ? 2.222 6.110 15.511 1.00 70.12 269 HIS A CA 1
ATOM 2145 C C . HIS A 1 269 ? 2.858 7.392 16.062 1.00 70.12 269 HIS A C 1
ATOM 2147 O O . HIS A 1 269 ? 4.016 7.650 15.767 1.00 70.12 269 HIS A O 1
ATOM 2153 N N . VAL A 1 270 ? 2.112 8.194 16.832 1.00 56.84 270 VAL A N 1
ATOM 2154 C CA . VAL A 1 270 ? 2.528 9.550 17.249 1.00 56.84 270 VAL A CA 1
ATOM 2155 C C . VAL A 1 270 ? 2.360 9.828 18.744 1.00 56.84 270 VAL A C 1
ATOM 2157 O O . VAL A 1 270 ? 2.851 10.835 19.237 1.00 56.84 270 VAL A O 1
ATOM 2160 N N . ASP A 1 271 ? 1.640 8.969 19.466 1.00 62.53 271 ASP A N 1
ATOM 2161 C CA . ASP A 1 271 ? 1.322 9.140 20.884 1.00 62.53 271 ASP A CA 1
ATOM 2162 C C . ASP A 1 271 ? 1.817 7.914 21.660 1.00 62.53 271 ASP A C 1
ATOM 2164 O O . ASP A 1 271 ? 1.189 6.851 21.629 1.00 62.53 271 ASP A O 1
ATOM 2168 N N . GLU A 1 272 ? 2.969 8.043 22.324 1.00 61.78 272 GLU A N 1
ATOM 2169 C CA . GLU A 1 272 ? 3.577 6.948 23.084 1.00 61.78 272 GLU A CA 1
ATOM 2170 C C . GLU A 1 272 ? 2.702 6.466 24.246 1.00 61.78 272 GLU A C 1
ATOM 2172 O O . GLU A 1 272 ? 2.685 5.270 24.538 1.00 61.78 272 GLU A O 1
ATOM 2177 N N . GLU A 1 273 ? 1.969 7.353 24.924 1.00 59.59 273 GLU A N 1
ATOM 2178 C CA . GLU A 1 273 ? 1.095 6.961 26.036 1.00 59.59 273 GLU A CA 1
ATOM 2179 C C . GLU A 1 273 ? -0.117 6.175 25.535 1.00 59.59 273 GLU A C 1
ATOM 2181 O O . GLU A 1 273 ? -0.488 5.145 26.110 1.00 59.59 273 GLU A O 1
ATOM 2186 N N . PHE A 1 274 ? -0.695 6.589 24.408 1.00 62.47 274 PHE A N 1
ATOM 2187 C CA . PHE A 1 274 ? -1.721 5.808 23.723 1.00 62.47 274 PHE A CA 1
ATOM 2188 C C . PHE A 1 274 ? -1.157 4.486 23.188 1.00 62.47 274 PHE A C 1
ATOM 2190 O O . PHE A 1 274 ? -1.824 3.448 23.247 1.00 62.47 274 PHE A O 1
ATOM 2197 N N . ALA A 1 275 ? 0.088 4.491 22.708 1.00 61.78 275 ALA A N 1
ATOM 2198 C CA . ALA A 1 275 ? 0.739 3.304 22.183 1.00 61.78 275 ALA A CA 1
ATOM 2199 C C . ALA A 1 275 ? 1.104 2.279 23.270 1.00 61.78 275 ALA A C 1
ATOM 2201 O O . ALA A 1 275 ? 0.947 1.083 23.045 1.00 61.78 275 ALA A O 1
ATOM 2202 N N . LYS A 1 276 ? 1.472 2.699 24.484 1.00 59.62 276 LYS A N 1
ATOM 2203 C CA . LYS A 1 276 ? 1.706 1.790 25.628 1.00 59.62 276 LYS A CA 1
ATOM 2204 C C . LYS A 1 276 ? 0.489 0.923 25.962 1.00 59.62 276 LYS A C 1
ATOM 2206 O O . LYS A 1 276 ? 0.633 -0.198 26.436 1.00 59.62 276 LYS A O 1
ATOM 2211 N N . ASN A 1 277 ? -0.712 1.422 25.671 1.00 57.47 277 ASN A N 1
ATOM 2212 C CA . ASN A 1 277 ? -1.972 0.725 25.924 1.00 57.47 277 ASN A CA 1
ATOM 2213 C C . ASN A 1 277 ? -2.441 -0.154 24.743 1.00 57.47 277 ASN A C 1
ATOM 2215 O O . ASN A 1 277 ? -3.434 -0.879 24.861 1.00 57.47 277 ASN A O 1
ATOM 2219 N N . ASN A 1 278 ? -1.746 -0.129 23.600 1.00 62.91 278 ASN A N 1
ATOM 2220 C CA . ASN A 1 278 ? -2.086 -0.911 22.407 1.00 62.91 278 ASN A CA 1
ATOM 2221 C C . ASN A 1 278 ? -1.384 -2.296 22.400 1.00 62.91 278 ASN A C 1
ATOM 2223 O O . ASN A 1 278 ? -0.678 -2.662 23.333 1.00 62.91 278 ASN A O 1
ATOM 2227 N N . ILE A 1 279 ? -1.561 -3.097 21.339 1.00 58.66 279 ILE A N 1
ATOM 2228 C CA . ILE A 1 279 ? -0.941 -4.438 21.236 1.00 58.66 279 ILE A CA 1
ATOM 2229 C C . ILE A 1 279 ? 0.585 -4.444 21.008 1.00 58.66 279 ILE A C 1
ATOM 2231 O O . ILE A 1 279 ? 1.175 -5.520 21.023 1.00 58.66 279 ILE A O 1
ATOM 2235 N N . PHE A 1 280 ? 1.192 -3.298 20.719 1.00 60.59 280 PHE A N 1
ATOM 2236 C CA . PHE A 1 280 ? 2.597 -3.095 20.358 1.00 60.59 280 PHE A CA 1
ATOM 2237 C C . PHE A 1 280 ? 3.430 -2.483 21.495 1.00 60.59 280 PHE A C 1
ATOM 2239 O O . PHE A 1 280 ? 4.624 -2.753 21.561 1.00 60.59 280 PHE A O 1
ATOM 2246 N N . GLY A 1 281 ? 2.822 -1.700 22.391 1.00 54.53 281 GLY A N 1
ATOM 2247 C CA . GLY A 1 281 ? 3.479 -1.128 23.572 1.00 54.53 281 GLY A CA 1
ATOM 2248 C C . GLY A 1 281 ? 4.373 0.093 23.303 1.00 54.53 281 GLY A C 1
ATOM 2249 O O . GLY A 1 281 ? 4.862 0.693 24.257 1.00 54.53 281 GLY A O 1
ATOM 2250 N N . THR A 1 282 ? 4.576 0.477 22.039 1.00 60.62 282 THR A N 1
ATOM 2251 C CA . THR A 1 282 ? 5.401 1.614 21.583 1.00 60.62 282 THR A CA 1
ATOM 2252 C C . THR A 1 282 ? 4.842 2.220 20.295 1.00 60.62 282 THR A C 1
ATOM 2254 O O . THR A 1 282 ? 4.008 1.602 19.617 1.00 60.62 282 THR A O 1
ATOM 2257 N N . ALA A 1 283 ? 5.303 3.429 19.951 1.00 70.62 283 ALA A N 1
ATOM 2258 C CA . ALA A 1 283 ? 5.083 3.982 18.623 1.00 70.62 283 ALA A CA 1
ATOM 2259 C C . ALA A 1 283 ? 5.814 3.133 17.574 1.00 70.62 283 ALA A C 1
ATOM 2261 O O . ALA A 1 283 ? 6.995 2.819 17.715 1.00 70.62 283 ALA A O 1
ATOM 2262 N N . VAL A 1 284 ? 5.088 2.720 16.538 1.00 79.75 284 VAL A N 1
ATOM 2263 C CA . VAL A 1 284 ? 5.589 1.803 15.504 1.00 79.75 284 VAL A CA 1
ATOM 2264 C C . VAL A 1 284 ? 5.266 2.339 14.127 1.00 79.75 284 VAL A C 1
ATOM 2266 O O . VAL A 1 284 ? 4.280 3.060 13.954 1.00 79.75 284 VAL A O 1
ATOM 2269 N N . ASN A 1 285 ? 6.045 1.940 13.128 1.00 84.62 285 ASN A N 1
ATOM 2270 C CA . ASN A 1 285 ? 5.736 2.282 11.754 1.00 84.62 285 ASN A CA 1
ATOM 2271 C C . ASN A 1 285 ? 4.357 1.724 11.340 1.00 84.62 285 ASN A C 1
ATOM 2273 O O . ASN A 1 285 ? 3.898 0.671 11.798 1.00 84.62 285 ASN A O 1
ATOM 2277 N N . SER A 1 286 ? 3.666 2.456 10.472 1.00 88.00 286 SER A N 1
ATOM 2278 C CA . SER A 1 286 ? 2.376 2.067 9.927 1.00 88.00 286 SER A CA 1
ATOM 2279 C C . SER A 1 286 ? 2.517 0.946 8.887 1.00 88.00 286 SER A C 1
ATOM 2281 O O . SER A 1 286 ? 3.480 0.881 8.125 1.00 88.00 286 SER A O 1
ATOM 2283 N N . GLY A 1 287 ? 1.507 0.075 8.794 1.00 90.75 287 GLY A N 1
ATOM 2284 C CA . GLY A 1 287 ? 1.439 -0.935 7.730 1.00 90.75 287 GLY A CA 1
ATOM 2285 C C . GLY A 1 287 ? 1.606 -0.356 6.311 1.00 90.75 287 GLY A C 1
ATOM 2286 O O . GLY A 1 287 ? 2.378 -0.912 5.535 1.00 90.75 287 GLY A O 1
ATOM 2287 N N . PRO A 1 288 ? 0.945 0.763 5.950 1.00 92.75 288 PRO A N 1
ATOM 2288 C CA . PRO A 1 288 ? 1.154 1.435 4.664 1.00 92.75 288 PRO A CA 1
ATOM 2289 C C . PRO A 1 288 ?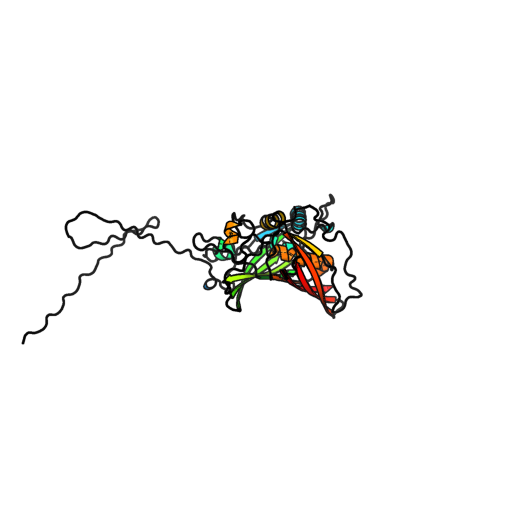 2.607 1.823 4.357 1.00 92.75 288 PRO A C 1
ATOM 2291 O O . PRO A 1 288 ? 3.018 1.724 3.204 1.00 92.75 288 PRO A O 1
ATOM 2294 N N . ALA A 1 289 ? 3.393 2.214 5.357 1.00 93.81 289 ALA A N 1
ATOM 2295 C CA . ALA A 1 289 ? 4.805 2.532 5.160 1.00 93.81 289 ALA A CA 1
ATOM 2296 C C . ALA A 1 289 ? 5.643 1.269 4.914 1.00 93.81 289 ALA A C 1
ATOM 2298 O O . ALA A 1 289 ? 6.400 1.198 3.956 1.00 93.81 289 ALA A O 1
ATOM 2299 N N . THR A 1 290 ? 5.435 0.189 5.677 1.00 95.31 290 THR A N 1
ATOM 2300 C CA . THR A 1 290 ? 6.102 -1.092 5.365 1.00 95.31 290 THR A CA 1
ATOM 2301 C C . THR A 1 290 ? 5.715 -1.610 3.971 1.00 95.31 290 THR A C 1
ATOM 2303 O O . THR A 1 290 ? 6.539 -2.197 3.265 1.00 95.31 290 THR A O 1
ATOM 2306 N N . LEU A 1 291 ? 4.472 -1.368 3.535 1.00 97.06 291 LEU A N 1
ATOM 2307 C CA . LEU A 1 291 ? 4.018 -1.690 2.181 1.00 97.06 291 LEU A CA 1
ATOM 2308 C C . LEU A 1 291 ? 4.758 -0.866 1.123 1.00 97.06 291 LEU A C 1
ATOM 2310 O O . LEU A 1 291 ? 5.072 -1.417 0.069 1.00 97.06 291 LEU A O 1
ATOM 2314 N N . SER A 1 292 ? 5.072 0.406 1.393 1.00 96.19 292 SER A N 1
ATOM 2315 C CA . SER A 1 292 ? 5.848 1.233 0.463 1.00 96.19 292 SER A CA 1
ATOM 2316 C C . SER A 1 292 ? 7.258 0.682 0.263 1.00 96.19 292 SER A C 1
ATOM 2318 O O . SER A 1 292 ? 7.710 0.613 -0.874 1.00 96.19 292 SER A O 1
ATOM 2320 N N . TYR A 1 293 ? 7.910 0.160 1.306 1.00 94.75 293 TYR A N 1
ATOM 2321 C CA . TYR A 1 293 ? 9.214 -0.505 1.170 1.00 94.75 293 TYR A CA 1
ATOM 2322 C C . TYR A 1 293 ? 9.126 -1.768 0.294 1.00 94.75 293 TYR A C 1
ATOM 2324 O O . TYR A 1 293 ? 9.982 -2.027 -0.549 1.00 94.75 293 TYR A O 1
ATOM 2332 N N . ASN A 1 294 ? 8.050 -2.548 0.425 1.00 96.69 294 ASN A N 1
ATOM 2333 C CA . ASN A 1 294 ? 7.832 -3.727 -0.421 1.00 96.69 294 ASN A CA 1
ATOM 2334 C C . ASN A 1 294 ? 7.490 -3.355 -1.877 1.00 96.69 294 ASN A C 1
ATOM 2336 O O . ASN A 1 294 ? 7.895 -4.061 -2.798 1.00 96.69 294 ASN A O 1
ATOM 2340 N N . ALA A 1 295 ? 6.769 -2.256 -2.105 1.00 96.50 295 ALA A N 1
ATOM 2341 C CA . ALA A 1 295 ? 6.509 -1.746 -3.450 1.00 96.50 295 ALA A CA 1
ATOM 2342 C C . ALA A 1 295 ? 7.793 -1.216 -4.105 1.00 96.50 295 ALA A C 1
ATOM 2344 O O . ALA A 1 295 ? 8.069 -1.555 -5.253 1.00 96.50 295 ALA A O 1
ATOM 2345 N N . GLN A 1 296 ? 8.638 -0.508 -3.349 1.00 93.88 296 GLN A N 1
ATOM 2346 C CA . GLN A 1 296 ? 9.966 -0.086 -3.800 1.00 93.88 296 GLN A CA 1
ATOM 2347 C C . GLN A 1 296 ? 10.836 -1.270 -4.218 1.00 93.88 296 GLN A C 1
ATOM 2349 O O . GLN A 1 296 ? 11.568 -1.178 -5.196 1.00 93.88 296 GLN A O 1
ATOM 2354 N N . MET A 1 297 ? 10.728 -2.411 -3.536 1.00 93.00 297 MET A N 1
ATOM 2355 C CA . MET A 1 297 ? 11.426 -3.632 -3.939 1.00 93.00 297 MET A CA 1
ATOM 2356 C C . MET A 1 297 ? 10.982 -4.129 -5.328 1.00 93.00 297 MET A C 1
ATOM 2358 O O . MET A 1 297 ? 11.814 -4.596 -6.112 1.00 93.00 297 MET A O 1
ATOM 2362 N N . LEU A 1 298 ? 9.696 -3.986 -5.678 1.00 95.19 298 LEU A N 1
ATOM 2363 C CA . LEU A 1 298 ? 9.228 -4.236 -7.046 1.00 95.19 298 LEU A CA 1
ATOM 2364 C C . LEU A 1 298 ? 9.794 -3.196 -8.010 1.00 95.19 298 LEU A C 1
ATOM 2366 O O . LEU A 1 298 ? 10.321 -3.563 -9.053 1.00 95.19 298 LEU A O 1
ATOM 2370 N N . GLU A 1 299 ? 9.755 -1.916 -7.650 1.00 93.44 299 GLU A N 1
ATOM 2371 C CA . GLU A 1 299 ? 10.298 -0.834 -8.476 1.00 93.44 299 GLU A CA 1
ATOM 2372 C C . GLU A 1 299 ? 11.815 -0.928 -8.664 1.00 93.44 299 GLU A C 1
ATOM 2374 O O . GLU A 1 299 ? 12.331 -0.472 -9.678 1.00 93.44 299 GLU A O 1
ATOM 2379 N N . ARG A 1 300 ? 12.551 -1.532 -7.730 1.00 90.88 300 ARG A N 1
ATOM 2380 C CA . ARG A 1 300 ? 13.990 -1.794 -7.846 1.00 90.88 300 ARG A CA 1
ATOM 2381 C C . ARG A 1 300 ? 14.280 -2.850 -8.911 1.00 90.88 300 ARG A C 1
ATOM 2383 O O . ARG A 1 300 ? 15.292 -2.765 -9.597 1.00 90.88 300 ARG A O 1
ATOM 2390 N N . ASN A 1 301 ? 13.388 -3.824 -9.064 1.00 93.06 301 ASN A N 1
ATOM 2391 C CA . ASN A 1 301 ? 13.629 -5.024 -9.863 1.00 93.06 301 ASN A CA 1
ATOM 2392 C C . ASN A 1 301 ? 12.891 -5.034 -11.205 1.00 93.06 301 ASN A C 1
ATOM 2394 O O . ASN A 1 301 ? 13.380 -5.632 -12.155 1.00 93.06 301 ASN A O 1
ATOM 2398 N N . PHE A 1 302 ? 11.764 -4.340 -11.308 1.00 93.19 302 PHE A N 1
ATOM 2399 C CA . PHE A 1 302 ? 10.945 -4.250 -12.510 1.00 93.19 302 PHE A CA 1
ATOM 2400 C C . PHE A 1 302 ? 10.809 -2.796 -12.959 1.00 93.19 302 PHE A C 1
ATOM 2402 O O . PHE A 1 302 ? 11.045 -1.846 -12.200 1.00 93.19 302 PHE A O 1
ATOM 2409 N N . ASN A 1 303 ? 10.430 -2.600 -14.218 1.00 92.12 303 ASN A N 1
ATOM 2410 C CA . ASN A 1 303 ? 10.008 -1.282 -14.652 1.00 92.12 303 ASN A CA 1
ATOM 2411 C C . ASN A 1 303 ? 8.609 -0.968 -14.111 1.00 92.12 303 ASN A C 1
ATOM 2413 O O . ASN A 1 303 ? 7.788 -1.863 -13.902 1.00 92.12 303 ASN A O 1
ATOM 2417 N N . ILE A 1 304 ? 8.344 0.311 -13.861 1.00 92.69 304 ILE A N 1
ATOM 2418 C CA . ILE A 1 304 ? 7.119 0.740 -13.180 1.00 92.69 304 ILE A CA 1
ATOM 2419 C C . ILE A 1 304 ? 5.871 0.496 -14.039 1.00 92.69 304 ILE A C 1
ATOM 2421 O O . ILE A 1 304 ? 4.814 0.165 -13.508 1.00 92.69 304 ILE A O 1
ATOM 2425 N N . GLU A 1 305 ? 6.002 0.583 -15.363 1.00 93.88 305 GLU A N 1
ATOM 2426 C CA . GLU A 1 305 ? 4.941 0.276 -16.319 1.00 93.88 305 GLU A CA 1
ATOM 2427 C C . GLU A 1 305 ? 4.449 -1.170 -16.189 1.00 93.88 305 GLU A C 1
ATOM 2429 O O . GLU A 1 305 ? 3.245 -1.408 -16.235 1.00 93.88 305 GLU A O 1
ATOM 2434 N N . ASN A 1 306 ? 5.347 -2.116 -15.904 1.00 94.56 306 ASN A N 1
ATOM 2435 C CA . ASN A 1 306 ? 5.008 -3.528 -15.716 1.00 94.56 306 ASN A CA 1
ATOM 2436 C C . ASN A 1 306 ? 4.258 -3.759 -14.397 1.00 94.56 306 ASN A C 1
ATOM 2438 O O . ASN A 1 306 ? 3.411 -4.644 -14.295 1.00 94.56 306 ASN A O 1
ATOM 2442 N N . ILE A 1 307 ? 4.543 -2.940 -13.378 1.00 96.50 307 ILE A N 1
ATOM 2443 C CA . ILE A 1 307 ? 3.816 -2.972 -12.103 1.00 96.50 307 ILE A CA 1
ATOM 2444 C C . ILE A 1 307 ? 2.400 -2.430 -12.305 1.00 96.50 307 ILE A C 1
ATOM 2446 O O . ILE A 1 307 ? 1.437 -3.043 -11.848 1.00 96.50 307 ILE A O 1
ATOM 2450 N N . TYR A 1 308 ? 2.259 -1.308 -13.015 1.00 96.69 308 TYR A N 1
ATOM 2451 C CA . TYR A 1 308 ? 0.954 -0.707 -13.287 1.00 96.69 308 TYR A CA 1
ATOM 2452 C C . TYR A 1 308 ? 0.096 -1.499 -14.277 1.00 96.69 308 TYR A C 1
ATOM 2454 O O . TYR A 1 308 ? -1.120 -1.341 -14.260 1.00 96.69 308 TYR A O 1
ATOM 2462 N N . ASN A 1 309 ? 0.687 -2.375 -15.088 1.00 93.25 309 ASN A N 1
ATOM 2463 C CA . ASN A 1 309 ? -0.017 -3.191 -16.075 1.00 93.25 309 ASN A CA 1
ATOM 2464 C C . ASN A 1 309 ? -0.539 -4.520 -15.490 1.00 93.25 309 ASN A C 1
ATOM 2466 O O . ASN A 1 309 ? -0.215 -5.608 -15.968 1.00 93.25 309 ASN A O 1
ATOM 2470 N N . GLY A 1 310 ? -1.339 -4.446 -14.423 1.00 95.06 310 GLY A N 1
ATOM 2471 C CA . GLY A 1 310 ? -1.951 -5.623 -13.795 1.00 95.06 310 GLY A CA 1
ATOM 2472 C C . GLY A 1 310 ? -1.105 -6.288 -12.706 1.00 95.06 310 GLY A C 1
ATOM 2473 O O . GLY A 1 310 ? -1.425 -7.401 -12.282 1.00 95.06 310 GLY A O 1
ATOM 2474 N N . GLY A 1 311 ? -0.040 -5.632 -12.238 1.00 98.00 311 GLY A N 1
ATOM 2475 C CA . GLY A 1 311 ? 0.761 -6.117 -11.122 1.00 98.00 311 GLY A CA 1
ATOM 2476 C C . GLY A 1 311 ? -0.014 -6.140 -9.801 1.00 98.00 311 GLY A C 1
ATOM 2477 O O . GLY A 1 311 ? -1.011 -5.436 -9.606 1.00 98.00 311 GLY A O 1
ATOM 2478 N N . SER A 1 312 ? 0.458 -6.951 -8.856 1.00 98.56 312 SER A N 1
ATOM 2479 C CA . SER A 1 312 ? -0.117 -7.015 -7.511 1.00 98.56 312 SER A CA 1
ATOM 2480 C C . SER A 1 312 ? 0.910 -7.320 -6.428 1.00 98.56 312 SER A C 1
ATOM 2482 O O . SER A 1 312 ? 1.948 -7.935 -6.683 1.00 98.56 312 SER A O 1
ATOM 2484 N N . LEU A 1 313 ? 0.592 -6.900 -5.204 1.00 98.69 313 LEU A N 1
ATOM 2485 C CA . LEU A 1 313 ? 1.399 -7.116 -4.009 1.00 98.69 313 LEU A CA 1
ATOM 2486 C C . LEU A 1 313 ? 0.491 -7.385 -2.807 1.00 98.69 313 LEU A C 1
ATOM 2488 O O . LEU A 1 313 ? -0.283 -6.521 -2.399 1.00 98.69 313 LEU A O 1
ATOM 2492 N N . LEU A 1 314 ? 0.616 -8.567 -2.207 1.00 98.75 314 LEU A N 1
ATOM 2493 C CA . LEU A 1 314 ? -0.051 -8.945 -0.963 1.00 98.75 314 LEU A CA 1
ATOM 2494 C C . LEU A 1 314 ? 0.957 -8.972 0.180 1.00 98.75 314 LEU A C 1
ATOM 2496 O O . LEU A 1 314 ? 1.635 -9.979 0.367 1.00 98.75 314 LEU A O 1
ATOM 2500 N N . MET A 1 315 ? 0.998 -7.909 0.982 1.00 98.56 315 MET A N 1
ATOM 2501 C CA . MET A 1 315 ? 1.832 -7.815 2.179 1.00 98.56 315 MET A CA 1
ATOM 2502 C C . MET A 1 315 ? 1.080 -8.258 3.434 1.00 98.56 315 MET A C 1
ATOM 2504 O O . MET A 1 315 ? -0.078 -7.901 3.657 1.00 98.56 315 MET A O 1
ATOM 2508 N N . ARG A 1 316 ? 1.774 -8.986 4.307 1.00 97.88 316 ARG A N 1
ATOM 2509 C CA . ARG A 1 316 ? 1.333 -9.359 5.654 1.00 97.88 316 ARG A CA 1
ATOM 2510 C C . ARG A 1 316 ? 2.329 -8.812 6.671 1.00 97.88 316 ARG A C 1
ATOM 2512 O O . ARG A 1 316 ? 3.522 -9.090 6.561 1.00 97.88 316 ARG A O 1
ATOM 2519 N N . ALA A 1 317 ? 1.835 -8.070 7.658 1.00 93.62 317 ALA A N 1
ATOM 2520 C CA . ALA A 1 317 ? 2.652 -7.619 8.780 1.00 93.62 317 ALA A CA 1
ATOM 2521 C C . ALA A 1 317 ? 2.831 -8.761 9.790 1.00 93.62 317 ALA A C 1
ATOM 2523 O O . ALA A 1 317 ? 1.865 -9.447 10.139 1.00 93.62 317 ALA A O 1
ATOM 2524 N N . ILE A 1 318 ? 4.065 -8.973 10.246 1.00 92.62 318 ILE A N 1
ATOM 2525 C CA . ILE A 1 318 ? 4.433 -10.058 11.163 1.00 92.62 318 ILE A CA 1
ATOM 2526 C C . ILE A 1 318 ? 4.849 -9.467 12.512 1.00 92.62 318 ILE A C 1
ATOM 2528 O O . ILE A 1 318 ? 4.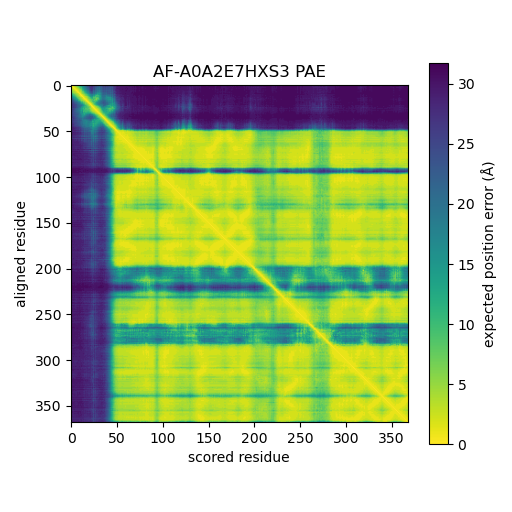128 -9.628 13.509 1.00 92.62 318 ILE A O 1
ATOM 2532 N N . THR A 1 319 ? 5.951 -8.721 12.514 1.00 89.94 319 THR A N 1
ATOM 2533 C CA . THR A 1 319 ? 6.530 -8.042 13.680 1.00 89.94 319 THR A CA 1
ATOM 2534 C C . THR A 1 319 ? 6.502 -6.531 13.447 1.00 89.94 319 THR A C 1
ATOM 2536 O O . THR A 1 319 ? 6.717 -6.104 12.312 1.00 89.94 319 THR A O 1
ATOM 2539 N N . PRO A 1 320 ? 6.187 -5.710 14.467 1.00 88.81 320 PRO A N 1
ATOM 2540 C CA . PRO A 1 320 ? 6.159 -4.263 14.308 1.00 88.81 320 PRO A CA 1
ATOM 2541 C C . PRO A 1 320 ? 7.559 -3.731 14.021 1.00 88.81 320 PRO A C 1
ATOM 2543 O O . PRO A 1 320 ? 8.535 -4.209 14.596 1.00 88.81 320 PRO A O 1
ATOM 2546 N N . VAL A 1 321 ? 7.625 -2.721 13.164 1.00 90.19 321 VAL A N 1
ATOM 2547 C CA . VAL A 1 321 ? 8.849 -1.970 12.894 1.00 90.19 321 VAL A CA 1
ATOM 2548 C C . VAL A 1 321 ? 8.900 -0.796 13.864 1.00 90.19 321 VAL A C 1
ATOM 2550 O O . VAL A 1 321 ? 7.949 -0.015 13.925 1.00 90.19 321 VAL A O 1
ATOM 2553 N N . ASN A 1 322 ? 9.987 -0.675 14.617 1.00 88.00 322 ASN A N 1
ATOM 2554 C CA . ASN A 1 322 ? 10.201 0.405 15.578 1.00 88.00 322 ASN A CA 1
ATOM 2555 C C . ASN A 1 322 ? 11.209 1.411 15.025 1.00 88.00 322 ASN A C 1
ATOM 2557 O O . ASN A 1 322 ? 12.045 1.064 14.190 1.00 88.00 322 ASN A O 1
ATOM 2561 N N . ALA A 1 323 ? 11.179 2.638 15.543 1.00 86.75 323 ALA A N 1
ATOM 2562 C CA . ALA A 1 323 ? 12.298 3.552 15.365 1.00 86.75 323 ALA A CA 1
ATOM 2563 C C . ALA A 1 323 ? 13.597 2.872 15.853 1.00 86.75 323 ALA A C 1
ATOM 2565 O O . ALA A 1 323 ? 13.600 2.194 16.883 1.00 86.75 323 ALA A O 1
ATOM 2566 N N . GLY A 1 324 ? 14.677 2.984 15.079 1.00 85.75 324 GLY A N 1
ATOM 2567 C CA . GLY A 1 324 ? 15.914 2.234 15.312 1.00 85.75 324 GLY A CA 1
ATOM 2568 C C . GLY A 1 324 ? 16.090 1.012 14.424 1.00 85.75 324 GLY A C 1
ATOM 2569 O O . GLY A 1 324 ? 17.221 0.572 14.207 1.00 85.75 324 GLY A O 1
ATOM 2570 N N . ASP A 1 325 ? 15.011 0.480 13.850 1.00 89.38 325 ASP A N 1
ATOM 2571 C CA . ASP A 1 325 ? 15.118 -0.693 12.998 1.00 89.38 325 ASP A CA 1
ATOM 2572 C C . ASP A 1 325 ? 15.799 -0.377 11.668 1.00 89.38 325 ASP A C 1
ATOM 2574 O O . ASP A 1 325 ? 15.371 0.478 10.901 1.00 89.38 325 ASP A O 1
ATOM 2578 N N . ARG A 1 326 ? 16.835 -1.150 11.346 1.00 90.25 326 ARG A N 1
ATOM 2579 C CA . ARG A 1 326 ? 17.290 -1.338 9.967 1.00 90.25 326 ARG A CA 1
ATOM 2580 C C . ARG A 1 326 ? 16.634 -2.590 9.417 1.00 90.25 326 ARG A C 1
ATOM 2582 O O . ARG A 1 326 ? 16.762 -3.644 10.037 1.00 90.25 326 ARG A O 1
ATOM 2589 N N . ILE A 1 327 ? 15.943 -2.472 8.291 1.00 91.69 327 ILE A N 1
ATOM 2590 C CA . ILE A 1 327 ? 15.219 -3.558 7.636 1.00 91.69 327 ILE A CA 1
ATOM 2591 C C . ILE A 1 327 ? 15.897 -3.876 6.313 1.00 91.69 327 ILE A C 1
ATOM 2593 O O . ILE A 1 327 ? 16.021 -3.008 5.451 1.00 91.69 327 ILE A O 1
ATOM 2597 N N . ASN A 1 328 ? 16.279 -5.133 6.128 1.00 93.38 328 ASN A N 1
ATOM 2598 C CA . ASN A 1 328 ? 16.665 -5.667 4.834 1.00 93.38 328 ASN A CA 1
ATOM 2599 C C . ASN A 1 328 ? 15.432 -6.283 4.162 1.00 93.38 328 ASN A C 1
ATOM 2601 O O . ASN A 1 328 ? 14.835 -7.221 4.694 1.00 93.38 328 ASN A O 1
ATOM 2605 N N . ILE A 1 329 ? 15.045 -5.751 3.006 1.00 95.50 329 ILE A N 1
ATOM 2606 C CA . ILE A 1 329 ? 13.971 -6.275 2.166 1.00 95.50 329 ILE A CA 1
ATOM 2607 C C . ILE A 1 329 ? 14.618 -7.060 1.024 1.00 95.50 329 ILE A C 1
ATOM 2609 O O . ILE A 1 329 ? 15.330 -6.504 0.188 1.00 95.50 329 ILE A O 1
ATOM 2613 N N . SER A 1 330 ? 14.359 -8.360 0.974 1.00 95.88 330 SER A N 1
ATOM 2614 C CA . SER A 1 330 ? 14.902 -9.281 -0.027 1.00 95.88 330 SER A CA 1
ATOM 2615 C C . SER A 1 330 ? 13.783 -10.090 -0.674 1.00 95.88 330 SER A C 1
ATOM 2617 O O . SER A 1 330 ? 12.656 -10.116 -0.177 1.00 95.88 330 SER A O 1
ATOM 2619 N N . GLY A 1 331 ? 14.057 -10.745 -1.802 1.00 96.50 331 GLY A N 1
ATOM 2620 C CA . GLY A 1 331 ? 13.039 -11.545 -2.473 1.00 96.50 331 GLY A CA 1
ATOM 2621 C C . GLY A 1 331 ? 13.592 -12.604 -3.411 1.00 96.50 331 GLY A C 1
ATOM 2622 O O . GLY A 1 331 ? 14.739 -12.535 -3.853 1.00 96.50 331 GLY A O 1
ATOM 2623 N N . THR A 1 332 ? 12.740 -13.575 -3.721 1.00 97.25 332 THR A N 1
ATOM 2624 C CA . THR A 1 332 ? 13.052 -14.705 -4.598 1.00 97.25 332 THR A CA 1
ATOM 2625 C C . THR A 1 332 ? 11.864 -14.991 -5.512 1.00 97.25 332 THR A C 1
ATOM 2627 O O . THR A 1 332 ? 10.702 -14.963 -5.079 1.00 97.25 332 THR A O 1
ATOM 2630 N N . LEU A 1 333 ? 12.146 -15.297 -6.778 1.00 97.31 333 LEU A N 1
ATOM 2631 C CA . LEU A 1 333 ? 11.140 -15.759 -7.730 1.00 97.31 333 LEU A CA 1
ATOM 2632 C C . LEU A 1 333 ? 10.691 -17.178 -7.394 1.00 97.31 333 LEU A C 1
ATOM 2634 O O . LEU A 1 333 ? 11.501 -18.060 -7.123 1.00 97.31 333 LEU A O 1
ATOM 2638 N N . LYS A 1 334 ? 9.385 -17.408 -7.439 1.00 97.50 334 LYS A N 1
ATOM 2639 C CA . LYS A 1 334 ? 8.773 -18.727 -7.251 1.00 97.50 334 LYS A CA 1
ATOM 2640 C C . LYS A 1 334 ? 8.386 -19.362 -8.572 1.00 97.50 334 LYS A C 1
ATOM 2642 O O . LYS A 1 334 ? 8.512 -20.570 -8.721 1.00 97.50 334 LYS A O 1
ATOM 2647 N N . GLU A 1 335 ? 7.903 -18.551 -9.500 1.00 97.12 335 GLU A N 1
ATOM 2648 C CA . GLU A 1 335 ? 7.404 -19.002 -10.787 1.00 97.12 335 GLU A CA 1
ATOM 2649 C C . GLU A 1 335 ? 7.712 -17.950 -11.848 1.00 97.12 335 GLU A C 1
ATOM 2651 O O . GLU A 1 335 ? 7.609 -16.746 -11.595 1.00 97.12 335 GLU A O 1
ATOM 2656 N N . VAL A 1 336 ? 8.091 -18.432 -13.028 1.00 96.00 336 VAL A N 1
ATOM 2657 C CA . VAL A 1 336 ? 8.238 -17.646 -14.249 1.00 96.00 336 VAL A CA 1
ATOM 2658 C C . VAL A 1 336 ? 7.458 -18.394 -15.318 1.00 96.00 336 VAL A C 1
ATOM 2660 O O . VAL A 1 336 ? 7.775 -19.549 -15.609 1.00 96.00 336 VAL A O 1
ATOM 2663 N N . SER A 1 337 ? 6.415 -17.774 -15.856 1.00 94.56 337 SER A N 1
ATOM 2664 C CA . SER A 1 337 ? 5.565 -18.385 -16.875 1.00 94.56 337 SER A CA 1
ATOM 2665 C C . SER A 1 337 ? 5.383 -17.435 -18.049 1.00 94.56 337 SER A C 1
ATOM 2667 O O . SER A 1 337 ? 5.159 -16.244 -17.867 1.00 94.56 337 SER A O 1
ATOM 2669 N N . THR A 1 338 ? 5.491 -17.960 -19.268 1.00 94.81 338 THR A N 1
ATOM 2670 C CA . THR A 1 338 ? 5.320 -17.173 -20.493 1.00 94.81 338 THR A CA 1
ATOM 2671 C C . THR A 1 338 ? 4.114 -17.690 -21.261 1.00 94.81 338 THR A C 1
ATOM 2673 O O . THR A 1 338 ? 4.026 -18.877 -21.578 1.00 94.81 338 THR A O 1
ATOM 2676 N N . SER A 1 339 ? 3.178 -16.799 -21.574 1.00 93.25 339 SER A N 1
ATOM 2677 C CA . SER A 1 339 ? 1.998 -17.096 -22.387 1.00 93.25 339 SER A CA 1
ATOM 2678 C C . SER A 1 339 ? 1.663 -15.896 -23.264 1.00 93.25 339 SER A C 1
ATOM 2680 O O . SER A 1 339 ? 1.687 -14.765 -22.794 1.00 93.25 339 SER A O 1
ATOM 2682 N N . ASN A 1 340 ? 1.354 -16.124 -24.544 1.00 91.75 340 ASN A N 1
ATOM 2683 C CA . ASN A 1 340 ? 1.008 -15.064 -25.503 1.00 91.75 340 ASN A CA 1
ATOM 2684 C C . ASN A 1 340 ? 2.023 -13.898 -25.542 1.00 91.75 340 ASN A C 1
ATOM 2686 O O . ASN A 1 340 ? 1.625 -12.739 -25.606 1.00 91.75 340 ASN A O 1
ATOM 2690 N N . ASN A 1 341 ? 3.326 -14.207 -25.500 1.00 91.19 341 ASN A N 1
ATOM 2691 C CA . ASN A 1 341 ? 4.437 -13.241 -25.434 1.00 91.19 341 ASN A CA 1
ATOM 2692 C C . ASN A 1 341 ? 4.466 -12.342 -24.185 1.00 91.19 341 ASN A C 1
ATOM 2694 O O . ASN A 1 341 ? 5.229 -11.385 -24.162 1.00 91.19 341 ASN A O 1
ATOM 2698 N N . ILE A 1 342 ? 3.681 -12.657 -23.156 1.00 93.38 342 ILE A N 1
ATOM 2699 C CA . ILE A 1 342 ? 3.724 -11.999 -21.851 1.00 93.38 342 ILE A CA 1
ATOM 2700 C C . ILE A 1 342 ? 4.408 -12.951 -20.880 1.00 93.38 342 ILE A C 1
ATOM 2702 O O . ILE A 1 342 ? 4.019 -14.121 -20.783 1.00 93.38 342 ILE A O 1
ATOM 2706 N N . THR A 1 343 ? 5.418 -12.464 -20.167 1.00 95.38 343 THR A N 1
ATOM 2707 C CA . THR A 1 343 ? 6.082 -13.232 -19.111 1.00 95.38 343 THR A CA 1
ATOM 2708 C C . THR A 1 343 ? 5.624 -12.739 -17.750 1.00 95.38 343 THR A C 1
ATOM 2710 O O . THR A 1 343 ? 5.820 -11.582 -17.392 1.00 95.38 343 THR A O 1
ATOM 2713 N N . THR A 1 344 ? 5.023 -13.627 -16.968 1.00 96.81 344 THR A N 1
ATOM 2714 C CA . THR A 1 344 ? 4.568 -13.355 -15.609 1.00 96.81 344 THR A CA 1
ATOM 2715 C C . THR A 1 344 ? 5.568 -13.901 -14.598 1.00 96.81 344 THR A C 1
ATOM 2717 O O . THR A 1 344 ? 5.886 -15.091 -14.568 1.00 96.81 344 THR A O 1
ATOM 2720 N N . TYR A 1 345 ? 6.025 -13.014 -13.721 1.00 97.19 345 TYR A N 1
ATOM 2721 C CA . TYR A 1 345 ? 6.887 -13.305 -12.588 1.00 97.19 345 TYR A CA 1
ATOM 2722 C C . TYR A 1 345 ? 6.052 -13.328 -11.314 1.00 97.19 345 TYR A C 1
ATOM 2724 O O . TYR A 1 345 ? 5.440 -12.325 -10.942 1.00 97.19 345 TYR A O 1
ATOM 2732 N N . THR A 1 346 ? 6.064 -14.462 -10.619 1.00 98.06 346 THR A N 1
ATOM 2733 C CA . THR A 1 346 ? 5.482 -14.591 -9.280 1.00 98.06 346 THR A CA 1
ATOM 2734 C C . THR A 1 346 ? 6.592 -14.868 -8.287 1.00 98.06 346 THR A C 1
ATOM 2736 O O . THR A 1 346 ? 7.447 -15.727 -8.512 1.00 98.06 346 THR A O 1
ATOM 2739 N N . GLY A 1 347 ? 6.583 -14.179 -7.152 1.00 98.12 347 GLY A N 1
ATOM 2740 C CA . GLY A 1 347 ? 7.633 -14.337 -6.156 1.00 98.12 347 GLY A CA 1
ATOM 2741 C C . GLY A 1 347 ? 7.188 -14.017 -4.743 1.00 98.12 347 GLY A C 1
ATOM 2742 O O . GLY A 1 347 ? 6.002 -13.836 -4.447 1.00 98.12 347 GLY A O 1
ATOM 2743 N N . ARG A 1 348 ? 8.167 -14.005 -3.845 1.00 98.38 348 ARG A N 1
ATOM 2744 C CA . ARG A 1 348 ? 7.985 -13.601 -2.455 1.00 98.38 348 ARG A CA 1
ATOM 2745 C C . ARG A 1 348 ? 9.072 -12.631 -2.045 1.00 98.38 348 ARG A C 1
ATOM 2747 O O . ARG A 1 348 ? 10.235 -12.844 -2.361 1.00 98.38 348 ARG A O 1
ATOM 2754 N N . ILE A 1 349 ? 8.654 -11.612 -1.313 1.00 98.44 349 ILE A N 1
ATOM 2755 C CA . ILE A 1 349 ? 9.503 -10.631 -0.655 1.00 98.44 349 ILE A CA 1
ATOM 2756 C C . ILE A 1 349 ? 9.386 -10.857 0.856 1.00 98.44 349 ILE A C 1
ATOM 2758 O O . ILE A 1 349 ? 8.306 -11.174 1.368 1.00 98.44 349 ILE A O 1
ATOM 2762 N N . SER A 1 350 ? 10.491 -10.716 1.572 1.00 97.81 350 SER A N 1
ATOM 2763 C CA . SER A 1 350 ? 10.555 -10.744 3.031 1.00 97.81 350 SER A CA 1
ATOM 2764 C C . SER A 1 350 ? 11.320 -9.534 3.536 1.00 97.81 350 SER A C 1
ATOM 2766 O O . SER A 1 350 ? 12.329 -9.156 2.948 1.00 97.81 350 SER A O 1
ATOM 2768 N N . GLY A 1 351 ? 10.847 -8.960 4.638 1.00 97.19 351 GLY A N 1
ATOM 2769 C CA . GLY A 1 351 ? 11.591 -7.963 5.395 1.00 97.19 351 GLY A CA 1
ATOM 2770 C C . GLY A 1 351 ? 12.082 -8.547 6.706 1.00 97.19 351 GLY A C 1
ATOM 2771 O O . GLY A 1 351 ? 11.274 -9.092 7.459 1.00 97.19 351 GLY A O 1
ATOM 2772 N N . GLU A 1 352 ? 13.365 -8.387 6.992 1.00 96.19 352 GLU A N 1
ATOM 2773 C CA . GLU A 1 352 ? 14.005 -8.805 8.241 1.00 96.19 352 GLU A CA 1
ATOM 2774 C C . GLU A 1 352 ? 14.703 -7.603 8.877 1.00 96.19 352 GLU A C 1
ATOM 2776 O O . GLU A 1 352 ? 15.377 -6.844 8.177 1.00 96.19 352 GLU A O 1
ATOM 2781 N N . ASN A 1 353 ? 14.518 -7.389 10.180 1.00 92.75 353 ASN A N 1
ATOM 2782 C CA . ASN A 1 353 ? 15.238 -6.332 10.884 1.00 92.75 353 ASN A CA 1
ATOM 2783 C C . ASN A 1 353 ? 16.668 -6.779 11.257 1.00 92.75 353 ASN A C 1
ATOM 2785 O O . ASN A 1 353 ? 17.014 -7.954 11.211 1.00 92.75 353 ASN A O 1
ATOM 2789 N N . HIS A 1 354 ? 17.503 -5.837 11.683 1.00 88.31 354 HIS A N 1
ATOM 2790 C CA . HIS A 1 354 ? 18.873 -6.095 12.145 1.00 88.31 354 HIS A CA 1
ATOM 2791 C C . HIS A 1 354 ? 19.007 -7.034 13.362 1.00 88.31 354 HIS A C 1
ATOM 2793 O O . HIS A 1 354 ? 20.127 -7.428 13.683 1.00 88.31 354 HIS A O 1
ATOM 2799 N N . LEU A 1 355 ? 17.908 -7.384 14.041 1.00 89.75 355 LEU A N 1
ATOM 2800 C CA . LEU A 1 355 ? 17.894 -8.384 15.114 1.00 89.75 355 LEU A CA 1
ATOM 2801 C C . LEU A 1 355 ? 17.572 -9.801 14.613 1.00 89.75 355 LEU A C 1
ATOM 2803 O O . LEU A 1 355 ? 17.604 -10.743 15.400 1.00 89.75 355 LEU A O 1
ATOM 2807 N N . GLY A 1 356 ? 17.263 -9.963 13.326 1.00 91.38 356 GLY A N 1
ATOM 2808 C CA . GLY A 1 356 ? 16.843 -11.234 12.741 1.00 91.38 356 GLY A CA 1
ATOM 2809 C C . GLY A 1 356 ? 15.338 -11.499 12.820 1.00 91.38 356 GLY A C 1
ATOM 2810 O O . GLY A 1 356 ? 14.883 -12.592 12.474 1.00 91.38 356 GLY A O 1
ATOM 2811 N N . ASP A 1 357 ? 14.533 -10.526 13.263 1.00 93.69 357 ASP A N 1
ATOM 2812 C CA . ASP A 1 357 ? 13.081 -10.683 13.286 1.00 93.69 357 ASP A CA 1
ATOM 2813 C C . ASP A 1 357 ? 12.489 -10.455 11.896 1.00 93.69 357 ASP A C 1
ATOM 2815 O O . ASP A 1 357 ? 12.685 -9.417 11.257 1.00 93.69 357 ASP A O 1
ATOM 2819 N N . LEU A 1 358 ? 11.641 -11.387 11.472 1.00 96.19 358 LEU A N 1
ATOM 2820 C CA . LEU A 1 358 ? 10.805 -11.221 10.292 1.00 96.19 358 LEU A CA 1
ATOM 2821 C C . LEU A 1 358 ? 9.727 -10.155 10.554 1.00 96.19 358 LEU A C 1
ATOM 2823 O O . LEU A 1 358 ? 8.812 -10.374 11.352 1.00 96.19 358 LEU A O 1
ATOM 2827 N N . VAL A 1 359 ? 9.791 -9.022 9.852 1.00 95.62 359 VAL A N 1
ATOM 2828 C CA . VAL A 1 359 ? 8.839 -7.906 10.009 1.00 95.62 359 VAL A CA 1
ATOM 2829 C C . VAL A 1 359 ? 7.660 -8.002 9.045 1.00 95.62 359 VAL A C 1
ATOM 2831 O O . VAL A 1 359 ? 6.518 -7.730 9.424 1.00 95.62 359 VAL A O 1
ATOM 2834 N N . CYS A 1 360 ? 7.889 -8.466 7.815 1.00 96.81 360 CYS A N 1
ATOM 2835 C CA . CYS A 1 360 ? 6.833 -8.617 6.817 1.00 96.81 360 CYS A CA 1
ATOM 2836 C C . CYS A 1 360 ? 7.101 -9.759 5.832 1.00 96.81 360 CYS A C 1
ATOM 2838 O O . CYS A 1 360 ? 8.240 -10.167 5.604 1.00 96.81 360 CYS A O 1
ATOM 2840 N N . LEU A 1 361 ? 6.019 -10.259 5.234 1.00 98.12 361 LEU A N 1
ATOM 2841 C CA . LEU A 1 361 ? 6.050 -11.184 4.105 1.00 98.12 361 LEU A CA 1
ATOM 2842 C C . LEU A 1 361 ? 5.088 -10.712 3.030 1.00 98.12 361 LEU A C 1
ATOM 2844 O O . LEU A 1 361 ? 3.903 -10.511 3.318 1.00 98.12 361 LEU A O 1
ATOM 2848 N N . SER A 1 362 ? 5.570 -10.653 1.796 1.00 98.50 362 SER A N 1
ATOM 2849 C CA . SER A 1 362 ? 4.765 -10.259 0.651 1.00 98.50 362 SER A CA 1
ATOM 2850 C C . SER A 1 362 ? 4.833 -11.282 -0.468 1.00 98.50 362 SER A C 1
ATOM 2852 O O . SER A 1 362 ? 5.892 -11.825 -0.757 1.00 98.50 362 SER A O 1
ATOM 2854 N N . ASP A 1 363 ? 3.703 -11.559 -1.106 1.00 98.69 363 ASP A N 1
ATOM 2855 C CA . ASP A 1 363 ? 3.661 -12.277 -2.381 1.00 98.69 363 ASP A CA 1
ATOM 2856 C C . ASP A 1 363 ? 3.352 -11.258 -3.485 1.00 98.69 363 ASP A C 1
ATOM 2858 O O . ASP A 1 363 ? 2.561 -10.341 -3.255 1.00 98.69 363 ASP A O 1
ATOM 2862 N N . PHE A 1 364 ? 3.977 -11.394 -4.652 1.00 98.56 364 PHE A N 1
ATOM 2863 C CA . PHE A 1 364 ? 3.785 -10.459 -5.762 1.00 98.56 364 PHE A CA 1
ATOM 2864 C C . PHE A 1 364 ? 3.579 -11.176 -7.088 1.00 98.56 364 PHE A C 1
ATOM 2866 O O . PHE A 1 364 ? 4.025 -12.314 -7.261 1.00 98.56 364 PHE A O 1
ATOM 2873 N N . ILE A 1 365 ? 2.948 -10.460 -8.017 1.00 98.25 365 ILE A N 1
ATOM 2874 C CA . ILE A 1 365 ? 2.810 -10.832 -9.425 1.00 98.25 365 ILE A CA 1
ATOM 2875 C C . ILE A 1 365 ? 3.138 -9.593 -10.261 1.00 98.25 365 ILE A C 1
ATOM 2877 O O . ILE A 1 365 ? 2.577 -8.527 -10.008 1.00 98.25 365 ILE A O 1
ATOM 2881 N N . VAL A 1 366 ? 4.024 -9.729 -11.246 1.00 97.19 366 VAL A N 1
ATOM 2882 C CA . VAL A 1 366 ? 4.348 -8.689 -12.238 1.00 97.19 366 VAL A CA 1
ATOM 2883 C C . VAL A 1 366 ? 4.422 -9.346 -13.612 1.00 97.19 366 VAL A C 1
ATOM 2885 O O . VAL A 1 366 ? 5.016 -10.414 -13.737 1.00 97.19 366 VAL A O 1
ATOM 2888 N N . SER A 1 367 ? 3.828 -8.727 -14.631 1.00 94.62 367 SER A N 1
ATOM 2889 C CA . SER A 1 367 ? 3.894 -9.217 -16.013 1.00 94.62 367 SER A CA 1
ATOM 2890 C C . SER A 1 367 ? 4.667 -8.241 -16.889 1.00 94.62 367 SER A C 1
ATOM 2892 O O . SER A 1 367 ? 4.517 -7.030 -16.726 1.00 94.62 367 SER A O 1
ATOM 2894 N N . VAL A 1 368 ? 5.498 -8.777 -17.780 1.00 91.38 368 VAL A N 1
ATOM 2895 C CA . VAL A 1 368 ? 6.382 -8.036 -18.691 1.00 91.38 368 VAL A CA 1
ATOM 2896 C C . VAL A 1 368 ? 6.109 -8.436 -20.128 1.00 91.38 368 VAL A C 1
ATOM 2898 O O . VAL A 1 368 ? 5.884 -9.651 -20.360 1.00 91.38 368 VAL A O 1
#